Protein AF-A0A7J7IDI7-F1 (afdb_monomer_lite)

Secondary structure (DSSP, 8-state):
------------------PPP---------S-S--S-----------S----------HHHHHHHHHHHHHHHHHS--HHHHHHHHHHTT-TT-HHHHHHHHHHHHHHHHHHS-TTTHHHHHHHHHHHTTTTS-HHHHHHHHHHHHHTHHHHHHHTT-TTHHHHHHHHHHHHHHHH-SSHHHHHHHHHHHHHHS-TTTHHHHHHHHHHHHHHHS-HHHHHHHHHHHHHS-SSS-----------

Foldseek 3Di:
DDDDDDDDDDDDDDDDDDDDDDDDDDDPPDPPVPPPDDDDDDDDDDDDDDPPLPPPPDLVVLLVLLVVLLVVCLVPVDLVVLVVSCVVVSVLVPLLSCLQSVLVSLLVCLLPDDPVCNLSSLLSSLSSCAPRHQPVSNLVNLLVCQLCQVVVCVVSVNPCSLLSSLLSLLSNLVSHDPDLLLSLQSSLSSLVSHDPVSSVSSVVSNLVNVVVVDDPVSSVVSVCSNVPPDPDDDDPPPDDPPDD

Sequence (244 aa):
MTKDTTGASAEAATKSTRPKASDDRDLELTAQDAALLSTDEKTGLHGPEHCPVTTVANTEQVRALIHGIVEDYMVNPCAEEAHRALHESGLLSQPEILGAVGVQELFYMACSARGNLRQPLVRAFAGAFDGVIPVAKLVEELSATASRLLDFEDELDMPTASSVFGKCAALVLTSSCATTSDIGDFGRTVIEAAPKSRRASLLVSFLETLWQQHSSGVREQYLDSLRNAPSGGALPLHCRENDA

Structure (mmCIF, N/CA/C/O backbone):
data_AF-A0A7J7IDI7-F1
#
_entry.id   AF-A0A7J7IDI7-F1
#
loop_
_atom_site.group_PDB
_atom_site.id
_atom_site.type_symbol
_atom_site.label_atom_id
_atom_site.label_alt_id
_atom_site.label_comp_id
_atom_site.label_asym_id
_atom_site.label_entity_id
_atom_site.label_seq_id
_atom_site.pdbx_PDB_ins_code
_atom_site.Cartn_x
_atom_site.Cartn_y
_atom_site.Cartn_z
_atom_site.occupancy
_atom_site.B_iso_or_equiv
_atom_site.auth_seq_id
_atom_site.auth_comp_id
_atom_site.auth_asym_id
_atom_site.auth_atom_id
_atom_site.pdbx_PDB_model_num
ATOM 1 N N . MET A 1 1 ? 57.375 -31.079 -25.158 1.00 41.62 1 MET A N 1
ATOM 2 C CA . MET A 1 1 ? 56.774 -32.324 -25.677 1.00 41.62 1 MET A CA 1
ATOM 3 C C . MET A 1 1 ? 55.285 -32.250 -25.416 1.00 41.62 1 MET A C 1
ATOM 5 O O . MET A 1 1 ? 54.869 -32.233 -24.268 1.00 41.62 1 MET A O 1
ATOM 9 N N . THR A 1 2 ? 54.541 -32.047 -26.494 1.00 38.59 2 THR A N 1
ATOM 10 C CA . THR A 1 2 ? 53.091 -31.865 -26.589 1.00 38.59 2 THR A CA 1
ATOM 11 C C . THR A 1 2 ? 52.358 -33.202 -26.512 1.00 38.59 2 THR A C 1
ATOM 13 O O . THR A 1 2 ? 52.872 -34.214 -26.991 1.00 38.59 2 THR A O 1
ATOM 16 N N . LYS A 1 3 ? 51.125 -33.191 -25.997 1.00 39.91 3 LYS A N 1
ATOM 17 C CA . LYS A 1 3 ? 50.061 -34.021 -26.569 1.00 39.91 3 LYS A CA 1
ATOM 18 C C . LYS A 1 3 ? 48.685 -33.437 -26.260 1.00 39.91 3 LYS A C 1
ATOM 20 O O . LYS A 1 3 ? 48.126 -33.644 -25.188 1.00 39.91 3 LYS A O 1
ATOM 25 N N . ASP A 1 4 ? 48.186 -32.709 -27.250 1.00 36.97 4 ASP A N 1
ATOM 26 C CA . ASP A 1 4 ? 46.771 -32.489 -27.501 1.00 36.97 4 ASP A CA 1
ATOM 27 C C . ASP A 1 4 ? 46.047 -33.830 -27.663 1.00 36.97 4 ASP A C 1
ATOM 29 O O . ASP A 1 4 ? 46.592 -34.791 -28.217 1.00 36.97 4 ASP A O 1
ATOM 33 N N . THR A 1 5 ? 44.791 -33.878 -27.231 1.00 43.09 5 THR A N 1
ATOM 34 C CA . THR A 1 5 ? 43.820 -34.857 -27.726 1.00 43.09 5 THR A CA 1
ATOM 35 C C . THR A 1 5 ? 42.586 -34.103 -28.194 1.00 43.09 5 THR A C 1
ATOM 37 O O . THR A 1 5 ? 41.764 -33.640 -27.410 1.00 43.09 5 THR A O 1
ATOM 40 N N . THR A 1 6 ? 42.504 -33.949 -29.511 1.00 36.44 6 THR A N 1
ATOM 41 C CA . THR A 1 6 ? 41.333 -33.499 -30.259 1.00 36.44 6 THR A CA 1
ATOM 42 C C . THR A 1 6 ? 40.999 -34.584 -31.277 1.00 36.44 6 THR A C 1
ATOM 44 O O . THR A 1 6 ? 41.903 -35.201 -31.842 1.00 36.44 6 THR A O 1
ATOM 47 N N . GLY A 1 7 ? 39.708 -34.775 -31.535 1.00 31.02 7 GLY A N 1
ATOM 48 C CA . GLY A 1 7 ? 39.169 -35.668 -32.564 1.00 31.02 7 GLY A CA 1
ATOM 49 C C . GLY A 1 7 ? 38.298 -36.749 -31.933 1.00 31.02 7 GLY A C 1
ATOM 50 O O . GLY A 1 7 ? 38.666 -37.324 -30.919 1.00 31.02 7 GLY A O 1
ATOM 51 N N . ALA A 1 8 ? 37.129 -37.098 -32.442 1.00 33.31 8 ALA A N 1
ATOM 52 C CA . ALA A 1 8 ? 36.300 -36.688 -33.576 1.00 33.31 8 ALA A CA 1
ATOM 53 C C . ALA A 1 8 ? 34.879 -37.211 -33.195 1.00 33.31 8 ALA A C 1
ATOM 55 O O . ALA A 1 8 ? 34.751 -37.927 -32.208 1.00 33.31 8 ALA A O 1
ATOM 56 N N . SER A 1 9 ? 33.750 -36.966 -33.845 1.00 34.56 9 SER A N 1
ATOM 57 C CA . SER A 1 9 ? 33.463 -36.815 -35.259 1.00 34.56 9 SER A CA 1
ATOM 58 C C . SER A 1 9 ? 31.950 -36.586 -35.400 1.00 34.56 9 SER A C 1
ATOM 60 O O . SER A 1 9 ? 31.190 -37.068 -34.568 1.00 34.56 9 SER A O 1
ATOM 62 N N . ALA A 1 10 ? 31.572 -35.97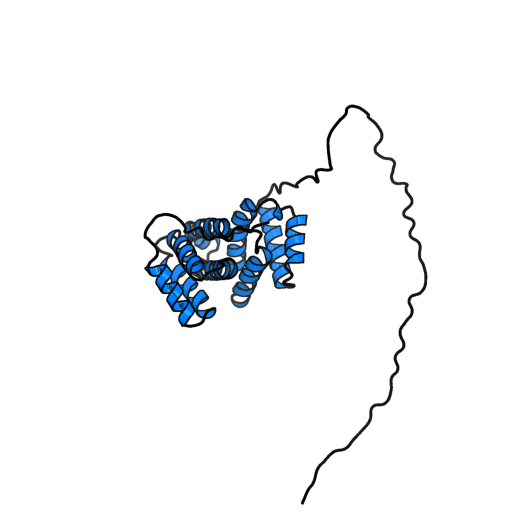2 -36.522 1.00 34.38 10 ALA A N 1
ATOM 63 C CA . ALA A 1 10 ? 30.325 -36.160 -37.265 1.00 34.38 10 ALA A CA 1
ATOM 64 C C . ALA A 1 10 ? 28.983 -35.802 -36.601 1.00 34.38 10 ALA A C 1
ATOM 66 O O . ALA A 1 10 ? 28.464 -36.547 -35.785 1.00 34.38 10 ALA A O 1
ATOM 67 N N . GLU A 1 11 ? 28.312 -34.797 -37.169 1.00 35.53 11 GLU A N 1
ATOM 68 C CA . GLU A 1 11 ? 26.936 -35.015 -37.617 1.00 35.53 11 GLU A CA 1
ATOM 69 C C . GLU A 1 11 ? 26.638 -34.196 -38.876 1.00 35.53 11 GLU A C 1
ATOM 71 O O . GLU A 1 11 ? 26.944 -33.008 -38.987 1.00 35.53 11 GLU A O 1
ATOM 76 N N . ALA A 1 12 ? 26.114 -34.904 -39.871 1.00 34.97 12 ALA A N 1
ATOM 77 C CA . ALA A 1 12 ? 25.746 -34.405 -41.177 1.00 34.97 12 ALA A CA 1
ATOM 78 C C . ALA A 1 12 ? 24.253 -34.058 -41.204 1.00 34.97 12 ALA A C 1
ATOM 80 O O . ALA A 1 12 ? 23.430 -34.794 -40.679 1.00 34.97 12 ALA A O 1
ATOM 81 N N . ALA A 1 13 ? 23.949 -32.963 -41.901 1.00 33.78 13 ALA A N 1
ATOM 82 C CA . ALA A 1 13 ? 22.760 -32.726 -42.715 1.00 33.78 13 ALA A CA 1
ATOM 83 C C . ALA A 1 13 ? 21.389 -33.222 -42.206 1.00 33.78 13 ALA A C 1
ATOM 85 O O . ALA A 1 13 ? 21.005 -34.358 -42.451 1.00 33.78 13 ALA A O 1
ATOM 86 N N . THR A 1 14 ? 20.539 -32.270 -41.810 1.00 36.56 14 THR A N 1
ATOM 87 C CA . THR A 1 14 ? 19.123 -32.303 -42.213 1.00 36.56 14 THR A CA 1
ATOM 88 C C . THR A 1 14 ? 18.619 -30.905 -42.551 1.00 36.56 14 THR A C 1
ATOM 90 O O . THR A 1 14 ? 18.387 -30.052 -41.701 1.00 36.56 14 THR A O 1
ATOM 93 N N . LYS A 1 15 ? 18.453 -30.700 -43.857 1.00 34.69 15 LYS A N 1
ATOM 94 C CA . LYS A 1 15 ? 17.661 -29.656 -44.500 1.00 34.69 15 LYS A CA 1
ATOM 95 C C . LYS A 1 15 ? 16.188 -29.960 -44.202 1.00 34.69 15 LYS A C 1
ATOM 97 O O . LYS A 1 15 ? 15.678 -30.945 -44.723 1.00 34.69 15 LYS A O 1
ATOM 102 N N . SER A 1 16 ? 15.520 -29.153 -43.375 1.00 33.53 16 SER A N 1
ATOM 103 C CA . SER A 1 16 ? 14.070 -29.255 -43.160 1.00 33.53 16 SER A CA 1
ATOM 104 C C . SER A 1 16 ? 13.368 -28.033 -43.738 1.00 33.53 16 SER A C 1
ATOM 106 O O . SER A 1 16 ? 13.583 -26.888 -43.345 1.00 33.53 16 SER A O 1
ATOM 108 N N . THR A 1 17 ? 12.596 -28.319 -44.773 1.00 35.34 17 THR A N 1
ATOM 109 C CA . THR A 1 17 ? 11.803 -27.427 -45.607 1.00 35.34 17 THR A CA 1
ATOM 110 C C . THR A 1 17 ? 10.522 -26.977 -44.905 1.00 35.34 17 THR A C 1
ATOM 112 O O . THR A 1 17 ? 9.749 -27.787 -44.405 1.00 35.34 17 THR A O 1
ATOM 115 N N . ARG A 1 18 ? 10.288 -25.664 -44.963 1.00 31.59 18 ARG A N 1
ATOM 116 C CA . ARG A 1 18 ? 9.029 -24.938 -44.740 1.00 31.59 18 ARG A CA 1
ATOM 117 C C . ARG A 1 18 ? 7.790 -25.674 -45.292 1.00 31.59 18 ARG A C 1
ATOM 119 O O . ARG A 1 18 ? 7.789 -25.991 -46.483 1.00 31.59 18 ARG A O 1
ATOM 126 N N . PRO A 1 19 ? 6.697 -25.808 -44.523 1.00 35.56 19 PRO A N 1
ATOM 127 C CA . PRO A 1 19 ? 5.365 -26.004 -45.085 1.00 35.56 19 PRO A CA 1
ATOM 128 C C . PRO A 1 19 ? 4.779 -24.660 -45.548 1.00 35.56 19 PRO A C 1
ATOM 130 O O . PRO A 1 19 ? 4.751 -23.683 -44.798 1.00 35.56 19 PRO A O 1
ATOM 133 N N . LYS A 1 20 ? 4.332 -24.609 -46.807 1.00 35.22 20 LYS A N 1
ATOM 134 C CA . LYS A 1 20 ? 3.379 -23.610 -47.312 1.00 35.22 20 LYS A CA 1
ATOM 135 C C . LYS A 1 20 ? 2.009 -23.913 -46.699 1.00 35.22 20 LYS A C 1
ATOM 137 O O . LYS A 1 20 ? 1.580 -25.059 -46.754 1.00 35.22 20 LYS A O 1
ATOM 142 N N . ALA A 1 21 ? 1.338 -22.892 -46.178 1.00 33.50 21 ALA A N 1
ATOM 143 C CA . ALA A 1 21 ? -0.107 -22.915 -45.996 1.00 33.50 21 ALA A CA 1
ATOM 144 C C . ALA A 1 21 ? -0.762 -22.637 -47.357 1.00 33.50 21 ALA A C 1
ATOM 146 O O . ALA A 1 21 ? -0.392 -21.663 -48.019 1.00 33.50 21 ALA A O 1
ATOM 147 N N . SER A 1 22 ? -1.681 -23.503 -47.777 1.00 33.69 22 SER A N 1
ATOM 148 C CA . SER A 1 22 ? -2.655 -23.213 -48.826 1.00 33.69 22 SER A CA 1
ATOM 149 C C . SER A 1 22 ? -4.037 -23.690 -48.390 1.00 33.69 22 SER A C 1
ATOM 151 O O . SER A 1 22 ? -4.167 -24.704 -47.704 1.00 33.69 22 SER A O 1
ATOM 153 N N . ASP A 1 23 ? -5.004 -22.904 -48.851 1.00 33.25 23 ASP A N 1
ATOM 154 C CA . ASP A 1 23 ? -6.402 -23.211 -49.136 1.00 33.25 23 ASP A CA 1
ATOM 155 C C . ASP A 1 23 ? -7.423 -23.083 -47.997 1.00 33.25 23 ASP A C 1
ATOM 157 O O . ASP A 1 23 ? -7.648 -23.971 -47.176 1.00 33.25 23 ASP A O 1
ATOM 161 N N . ASP A 1 24 ? -8.053 -21.903 -48.024 1.00 38.31 24 ASP A N 1
ATOM 162 C CA . ASP A 1 24 ? -9.472 -21.734 -48.346 1.00 38.31 24 ASP A CA 1
ATOM 163 C C . ASP A 1 24 ? -10.460 -22.602 -47.574 1.00 38.31 24 ASP A C 1
ATOM 165 O O . ASP A 1 24 ? -10.787 -23.724 -47.968 1.00 38.31 24 ASP A O 1
ATOM 169 N N . ARG A 1 25 ? -11.067 -21.981 -46.556 1.00 37.78 25 ARG A N 1
ATOM 170 C CA . ARG A 1 25 ? -12.514 -22.081 -46.360 1.00 37.78 25 ARG A CA 1
ATOM 171 C C . ARG A 1 25 ? -13.103 -20.740 -45.950 1.00 37.78 25 ARG A C 1
ATOM 173 O O . ARG A 1 25 ? -12.902 -20.270 -44.833 1.00 37.78 25 ARG A O 1
ATOM 180 N N . ASP A 1 26 ? -13.861 -20.197 -46.890 1.00 36.81 26 ASP A N 1
ATOM 181 C CA . ASP A 1 26 ? -14.879 -19.179 -46.709 1.00 36.81 26 ASP A CA 1
ATOM 182 C C . ASP A 1 26 ? -15.823 -19.544 -45.556 1.00 36.81 26 ASP A C 1
ATOM 184 O O . ASP A 1 26 ? -16.424 -20.622 -45.531 1.00 36.81 26 ASP A O 1
ATOM 188 N N . LEU A 1 27 ? -15.978 -18.621 -44.612 1.00 38.59 27 LEU A N 1
ATOM 189 C CA . LEU A 1 27 ? -17.119 -18.570 -43.705 1.00 38.59 27 LEU A CA 1
ATOM 190 C C . LEU A 1 27 ? -17.759 -17.195 -43.877 1.00 38.59 27 LEU A C 1
ATOM 192 O O . LEU A 1 27 ? -17.512 -16.254 -43.126 1.00 38.59 27 LEU A O 1
ATOM 196 N N . GLU A 1 28 ? -18.568 -17.104 -44.930 1.00 37.22 28 GLU A N 1
ATOM 197 C CA . GLU A 1 28 ? -19.623 -16.109 -45.062 1.00 37.22 28 GLU A CA 1
ATOM 198 C C . GLU A 1 28 ? -20.591 -16.273 -43.880 1.00 37.22 28 GLU A C 1
ATOM 200 O O . GLU A 1 28 ? -21.428 -17.174 -43.855 1.00 37.22 28 GLU A O 1
ATOM 205 N N . LEU A 1 29 ? -20.489 -15.401 -42.878 1.00 34.38 29 LEU A N 1
ATOM 206 C CA . LEU A 1 29 ? -21.596 -15.147 -41.959 1.00 34.38 29 LEU A CA 1
ATOM 207 C C . LEU A 1 29 ? -22.524 -14.144 -42.644 1.00 34.38 29 LEU A C 1
ATOM 209 O O . LEU A 1 29 ? -22.351 -12.929 -42.583 1.00 34.38 29 LEU A O 1
ATOM 213 N N . THR A 1 30 ? -23.471 -14.710 -43.385 1.00 41.12 30 THR A N 1
ATOM 214 C CA . THR A 1 30 ? -24.555 -14.024 -44.079 1.00 41.12 30 THR A CA 1
ATOM 215 C C . THR A 1 30 ? -25.366 -13.146 -43.128 1.00 41.12 30 THR A C 1
ATOM 217 O O . THR A 1 30 ? -25.729 -13.562 -42.029 1.00 41.12 30 THR A O 1
ATOM 220 N N . ALA A 1 31 ? -25.694 -11.944 -43.601 1.00 40.47 31 ALA A N 1
ATOM 221 C CA . ALA A 1 31 ? -26.500 -10.912 -42.957 1.00 40.47 31 ALA A CA 1
ATOM 222 C C . ALA A 1 31 ? -27.975 -11.325 -42.737 1.00 40.47 31 ALA A C 1
ATOM 224 O O . ALA A 1 31 ? -28.884 -10.746 -43.333 1.00 40.47 31 ALA A O 1
ATOM 225 N N . GLN A 1 32 ? -28.223 -12.334 -41.898 1.00 38.19 32 GLN A N 1
ATOM 226 C CA . GLN A 1 32 ? -29.561 -12.897 -41.688 1.00 38.19 32 GLN A CA 1
ATOM 227 C C . GLN A 1 32 ? -29.954 -13.179 -40.231 1.00 38.19 32 GLN A C 1
ATOM 229 O O . GLN A 1 32 ? -30.954 -13.846 -40.011 1.00 38.1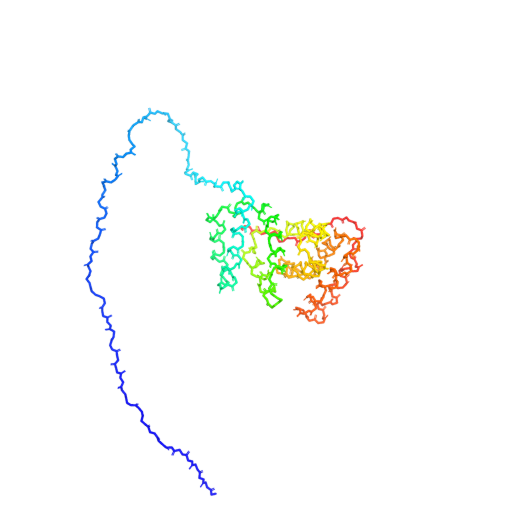9 32 GLN A O 1
ATOM 234 N N . ASP A 1 33 ? -29.272 -12.562 -39.260 1.00 35.12 33 ASP A N 1
ATOM 235 C CA . ASP A 1 33 ? -29.836 -12.321 -37.914 1.00 35.12 33 ASP A CA 1
ATOM 236 C C . ASP A 1 33 ? -30.224 -10.841 -37.698 1.00 35.12 33 ASP A C 1
ATOM 238 O O . ASP A 1 33 ? -30.606 -10.409 -36.611 1.00 35.12 33 ASP A O 1
ATOM 242 N N . ALA A 1 34 ? -30.212 -10.054 -38.778 1.00 40.44 34 ALA A N 1
ATOM 243 C CA . ALA A 1 34 ? -30.769 -8.707 -38.845 1.00 40.44 34 ALA A CA 1
ATOM 244 C C . ALA A 1 34 ? -32.302 -8.743 -39.012 1.00 40.44 34 ALA A C 1
ATOM 246 O O . ALA A 1 34 ? -32.823 -8.303 -40.035 1.00 40.44 34 ALA A O 1
ATOM 247 N N . ALA A 1 35 ? -33.039 -9.303 -38.045 1.00 38.38 35 ALA A N 1
ATOM 248 C CA . ALA A 1 35 ? -34.509 -9.273 -38.072 1.00 38.38 35 ALA A CA 1
ATOM 249 C C . ALA A 1 35 ? -35.197 -9.491 -36.710 1.00 38.38 35 ALA A C 1
ATOM 251 O O . ALA A 1 35 ? -36.237 -10.135 -36.645 1.00 38.38 35 ALA A O 1
ATOM 252 N N . LEU A 1 36 ? -34.680 -8.930 -35.616 1.00 38.22 36 LEU A N 1
ATOM 253 C CA . LEU A 1 36 ? -35.477 -8.712 -34.401 1.00 38.22 36 LEU A CA 1
ATOM 254 C C . LEU A 1 36 ? -35.086 -7.371 -33.789 1.00 38.22 36 LEU A C 1
ATOM 256 O O . LEU A 1 36 ? -34.340 -7.345 -32.822 1.00 38.22 36 LEU A O 1
ATOM 260 N N . LEU A 1 37 ? -35.532 -6.276 -34.416 1.00 35.84 37 LEU A N 1
ATOM 261 C CA . LEU A 1 37 ? -35.787 -4.954 -33.817 1.00 35.84 37 LEU A CA 1
ATOM 262 C C . LEU A 1 37 ? -36.183 -3.968 -34.934 1.00 35.84 37 LEU A C 1
ATOM 264 O O . LEU A 1 37 ? -35.395 -3.164 -35.420 1.00 35.84 37 LEU A O 1
ATOM 268 N N . SER A 1 38 ? -37.440 -4.046 -35.354 1.00 31.30 38 SER A N 1
ATOM 269 C CA . SER A 1 38 ? -38.201 -2.915 -35.893 1.00 31.30 38 SER A CA 1
ATOM 270 C C . SER A 1 38 ? -39.559 -2.990 -35.179 1.00 31.30 38 SER A C 1
ATOM 272 O O . SER A 1 38 ? -40.039 -4.085 -34.904 1.00 31.30 38 SER A O 1
ATOM 274 N N . THR A 1 39 ? -40.198 -1.934 -34.703 1.00 36.31 39 THR A N 1
ATOM 275 C CA . THR A 1 39 ? -40.168 -0.503 -34.997 1.00 36.31 39 THR A CA 1
ATOM 276 C C . THR A 1 39 ? -40.625 0.234 -33.737 1.00 36.31 39 THR A C 1
ATOM 278 O O . THR A 1 39 ? -41.543 -0.240 -33.075 1.00 36.31 39 THR A O 1
ATOM 281 N N . ASP A 1 40 ? -40.060 1.403 -33.445 1.00 30.95 40 ASP A N 1
ATOM 282 C CA . ASP A 1 40 ? -40.899 2.601 -33.332 1.00 30.95 40 ASP A CA 1
ATOM 283 C C . ASP A 1 40 ? -40.041 3.870 -33.344 1.00 30.95 40 ASP A C 1
ATOM 285 O O . ASP A 1 40 ? -39.228 4.142 -32.461 1.00 30.95 40 ASP A O 1
ATOM 289 N N . GLU A 1 41 ? -40.238 4.648 -34.406 1.00 39.47 41 GLU A N 1
ATOM 290 C CA . GLU A 1 41 ? -39.820 6.036 -34.512 1.00 39.47 41 GLU A CA 1
ATOM 291 C C . GLU A 1 41 ? -40.544 6.884 -33.461 1.00 39.47 41 GLU A C 1
ATOM 293 O O . GLU A 1 41 ? -41.772 6.984 -33.489 1.00 39.47 41 GLU A O 1
ATOM 298 N N . LYS A 1 42 ? -39.791 7.639 -32.652 1.00 37.62 42 LYS A N 1
ATOM 299 C CA . LYS A 1 42 ? -39.936 9.104 -32.607 1.00 37.62 42 LYS A CA 1
ATOM 300 C C . LYS A 1 42 ? -38.890 9.779 -31.722 1.00 37.62 42 LYS A C 1
ATOM 302 O O . LYS A 1 42 ? -38.529 9.286 -30.665 1.00 37.62 42 LYS A O 1
ATOM 307 N N . THR A 1 43 ? -38.524 10.981 -32.173 1.00 35.62 43 THR A N 1
ATOM 308 C CA . THR A 1 43 ? -37.816 12.076 -31.481 1.00 35.62 43 THR A CA 1
ATOM 309 C C . THR A 1 43 ? -36.305 11.932 -31.263 1.00 35.62 43 THR A C 1
ATOM 311 O O . THR A 1 43 ? -35.851 11.488 -30.224 1.00 35.62 43 THR A O 1
ATOM 314 N N . GLY A 1 44 ? -35.542 12.390 -32.264 1.00 30.50 44 GLY A N 1
ATOM 315 C CA . GLY A 1 44 ? -34.733 13.619 -32.190 1.00 30.50 44 GLY A CA 1
ATOM 316 C C . GLY A 1 44 ? -33.630 13.749 -31.126 1.00 30.50 44 GLY A C 1
ATOM 317 O O . GLY A 1 44 ? -33.927 13.806 -29.944 1.00 30.50 44 GLY A O 1
ATOM 318 N N . LEU A 1 45 ? -32.413 14.030 -31.629 1.00 38.81 45 LEU A N 1
ATOM 319 C CA . LEU A 1 45 ? -31.237 14.630 -30.965 1.00 38.81 45 LEU A CA 1
ATOM 320 C C . LEU A 1 45 ? -30.526 13.767 -29.904 1.00 38.81 45 LEU A C 1
ATOM 322 O O . LEU A 1 45 ? -31.089 13.524 -28.852 1.00 38.81 45 LEU A O 1
ATOM 326 N N . HIS A 1 46 ? -29.256 13.392 -30.145 1.00 33.81 46 HIS A N 1
ATOM 327 C CA . HIS A 1 46 ? -28.090 13.698 -29.285 1.00 33.81 46 HIS A CA 1
ATOM 328 C C . HIS A 1 46 ? -26.765 13.144 -29.872 1.00 33.81 46 HIS A C 1
ATOM 330 O O . HIS A 1 46 ? -26.783 12.318 -30.776 1.00 33.81 46 HIS A O 1
ATOM 336 N N . GLY A 1 47 ? -25.641 13.723 -29.419 1.00 31.64 47 GLY A N 1
ATOM 337 C CA . GLY A 1 47 ? -24.262 13.613 -29.931 1.00 31.64 47 GLY A CA 1
ATOM 338 C C . GLY A 1 47 ? -23.547 12.258 -29.736 1.00 31.64 47 GLY A C 1
ATOM 339 O O . GLY A 1 47 ? -24.213 11.249 -29.539 1.00 31.64 47 GLY A O 1
ATOM 340 N N . PRO A 1 48 ? -22.199 12.231 -29.853 1.00 37.47 48 PRO A N 1
ATOM 341 C CA . PRO A 1 48 ? -21.415 11.030 -30.145 1.00 37.47 48 PRO A CA 1
ATOM 342 C C . PRO A 1 48 ? -21.541 9.960 -29.059 1.00 37.47 48 PRO A C 1
ATOM 344 O O . PRO A 1 48 ? -21.698 10.270 -27.880 1.00 37.47 48 PRO A O 1
ATOM 347 N N . GLU A 1 49 ? -21.460 8.708 -29.507 1.00 39.47 49 GLU A N 1
ATOM 348 C CA . GLU A 1 49 ? -21.582 7.463 -28.751 1.00 39.47 49 GLU A CA 1
ATOM 349 C C . GLU A 1 49 ? -20.903 7.529 -27.373 1.00 39.47 49 GLU A C 1
ATOM 351 O O . GLU A 1 49 ? -19.684 7.429 -27.237 1.00 39.47 49 GLU A O 1
ATOM 356 N N . HIS A 1 50 ? -21.711 7.665 -26.322 1.00 35.06 50 HIS A N 1
ATOM 357 C CA . HIS A 1 50 ? -21.283 7.306 -24.981 1.00 35.06 50 HIS A CA 1
ATOM 358 C C . HIS A 1 50 ? -21.270 5.780 -24.892 1.00 35.06 50 HIS A C 1
ATOM 360 O O . HIS A 1 50 ? -22.323 5.154 -24.767 1.00 35.06 50 HIS A O 1
ATOM 366 N N . CYS A 1 51 ? -20.077 5.182 -24.918 1.00 32.22 51 CYS A N 1
ATOM 367 C CA . CYS A 1 51 ? -19.880 3.866 -24.322 1.00 32.22 51 CYS A CA 1
ATOM 368 C C . CYS A 1 51 ? -20.441 3.922 -22.891 1.00 32.22 51 CYS A C 1
ATOM 370 O O . CYS A 1 51 ? -20.032 4.804 -22.125 1.00 32.22 51 CYS A O 1
ATOM 372 N N . PRO A 1 52 ? -21.394 3.053 -22.515 1.00 34.81 52 PRO A N 1
ATOM 373 C CA . PRO A 1 52 ? -21.918 3.052 -21.163 1.00 34.81 52 PRO A CA 1
ATOM 374 C C . PRO A 1 52 ? -20.770 2.716 -20.211 1.00 34.81 52 PRO A C 1
ATOM 376 O O . PRO A 1 52 ? -20.206 1.626 -20.260 1.00 34.81 52 PRO A O 1
ATOM 379 N N . VAL A 1 53 ? -20.405 3.678 -19.363 1.00 45.41 53 VAL A N 1
ATOM 380 C CA . VAL A 1 53 ? -19.510 3.450 -18.230 1.00 45.41 53 VAL A CA 1
ATOM 381 C C . VAL A 1 53 ? -20.226 2.467 -17.314 1.00 45.41 53 VAL A C 1
ATOM 383 O O . VAL A 1 53 ? -21.206 2.820 -16.658 1.00 45.41 53 VAL A O 1
ATOM 386 N N . THR A 1 54 ? -19.779 1.215 -17.315 1.00 45.62 54 THR A N 1
ATOM 387 C CA . THR A 1 54 ? -20.277 0.183 -16.411 1.00 45.62 54 THR A CA 1
ATOM 388 C C . THR A 1 54 ? -19.859 0.568 -14.995 1.00 45.62 54 THR A C 1
ATOM 390 O O . THR A 1 54 ? -18.728 0.332 -14.576 1.00 45.62 54 THR A O 1
ATOM 393 N N . THR A 1 55 ? -20.749 1.216 -14.248 1.00 49.16 55 THR A N 1
ATOM 394 C CA . THR A 1 55 ? -20.558 1.458 -12.817 1.00 49.16 55 THR A CA 1
ATOM 395 C C . THR A 1 55 ? -20.510 0.100 -12.122 1.00 49.16 55 THR A C 1
ATOM 397 O O . THR A 1 55 ? -21.514 -0.612 -12.054 1.00 49.16 55 THR A O 1
ATOM 400 N N . VAL A 1 56 ? -19.329 -0.298 -11.645 1.00 54.62 56 VAL A N 1
ATOM 401 C CA . VAL A 1 56 ? -19.144 -1.567 -10.932 1.00 54.62 56 VAL A CA 1
ATOM 402 C C . VAL A 1 56 ? -19.857 -1.445 -9.587 1.00 54.62 56 VAL A C 1
ATOM 404 O O . VAL A 1 56 ? -19.374 -0.797 -8.666 1.00 54.62 56 VAL A O 1
ATOM 407 N N . ALA A 1 57 ? -21.053 -2.023 -9.485 1.00 56.03 57 ALA A N 1
ATOM 408 C CA . ALA A 1 57 ? -21.940 -1.831 -8.337 1.00 56.03 57 ALA A CA 1
ATOM 409 C C . ALA A 1 57 ? -21.600 -2.712 -7.114 1.00 56.03 57 ALA A C 1
ATOM 411 O O . ALA A 1 57 ? -22.305 -2.645 -6.110 1.00 56.03 57 ALA A O 1
ATOM 412 N N . ASN A 1 58 ? -20.551 -3.545 -7.170 1.00 82.38 58 ASN A N 1
ATOM 413 C CA . ASN A 1 58 ? -20.217 -4.492 -6.103 1.00 82.38 58 ASN A CA 1
ATOM 414 C C . ASN A 1 58 ? -18.722 -4.463 -5.735 1.00 82.38 58 ASN A C 1
ATOM 416 O O . ASN A 1 58 ? -17.870 -4.802 -6.554 1.00 82.38 58 ASN A O 1
ATOM 420 N N . THR A 1 59 ? -18.413 -4.135 -4.476 1.00 86.88 59 THR A N 1
ATOM 421 C CA . THR A 1 59 ? -17.052 -4.139 -3.909 1.00 86.88 59 THR A CA 1
ATOM 422 C C . THR A 1 59 ? -16.355 -5.494 -4.040 1.00 86.88 59 THR A C 1
ATOM 424 O O . THR A 1 59 ? -15.168 -5.535 -4.342 1.00 86.88 59 THR A O 1
ATOM 427 N N . GLU A 1 60 ? -17.080 -6.606 -3.885 1.00 89.81 60 GLU A N 1
ATOM 428 C CA . GLU A 1 60 ? -16.514 -7.954 -4.055 1.00 89.81 60 GLU A CA 1
ATOM 429 C C . GLU A 1 60 ? -16.113 -8.228 -5.507 1.00 89.81 60 GLU A C 1
ATOM 431 O O . GLU A 1 60 ? -15.109 -8.882 -5.778 1.00 89.81 60 GLU A O 1
ATOM 436 N N . GLN A 1 61 ? -16.861 -7.673 -6.462 1.00 90.56 61 GLN A N 1
ATOM 437 C CA . GLN A 1 61 ? -16.505 -7.774 -7.873 1.00 90.56 61 GLN A CA 1
ATOM 438 C C . GLN A 1 61 ? -15.253 -6.948 -8.181 1.00 90.56 61 GLN A C 1
ATOM 440 O O . GLN A 1 61 ? -14.369 -7.432 -8.882 1.00 90.56 61 GLN A O 1
ATOM 445 N N . VAL A 1 62 ? -15.145 -5.732 -7.631 1.00 92.12 62 VAL A N 1
ATOM 446 C CA . VAL A 1 62 ? -13.926 -4.913 -7.746 1.00 92.12 62 VAL A CA 1
ATOM 447 C C . VAL A 1 62 ? -12.728 -5.654 -7.157 1.00 92.12 62 VAL A C 1
ATOM 449 O O . VAL A 1 62 ? -11.681 -5.721 -7.792 1.00 92.12 62 VAL A O 1
ATOM 452 N N . ARG A 1 63 ? -12.894 -6.250 -5.972 1.00 94.31 63 ARG A N 1
ATOM 453 C CA . ARG A 1 63 ? -11.861 -7.038 -5.298 1.00 94.31 63 ARG A CA 1
ATOM 454 C C . ARG A 1 63 ? -11.365 -8.181 -6.185 1.00 94.31 63 ARG A C 1
ATOM 456 O O . ARG A 1 63 ? -10.167 -8.280 -6.425 1.00 94.31 63 ARG A O 1
ATOM 463 N N . ALA A 1 64 ? -12.280 -8.983 -6.730 1.00 94.25 64 ALA A N 1
ATOM 464 C CA . ALA A 1 64 ? -11.939 -10.093 -7.618 1.00 94.25 64 ALA A CA 1
ATOM 465 C C . ALA A 1 64 ? -11.220 -9.633 -8.900 1.00 94.25 64 ALA A C 1
ATOM 467 O O . ALA A 1 64 ? -10.278 -10.287 -9.345 1.00 94.25 64 ALA A O 1
ATOM 468 N N . LEU A 1 65 ? -11.628 -8.497 -9.476 1.00 95.00 65 LEU A N 1
ATOM 469 C CA . LEU A 1 65 ? -10.968 -7.913 -10.647 1.00 95.00 65 LEU A CA 1
ATOM 470 C C . LEU A 1 65 ? -9.541 -7.456 -10.324 1.00 95.00 65 LEU A C 1
ATOM 472 O O . LEU A 1 65 ? -8.615 -7.786 -11.057 1.00 95.00 65 LEU A O 1
ATOM 476 N N . ILE A 1 66 ? -9.353 -6.736 -9.215 1.00 95.50 66 ILE A N 1
ATOM 477 C CA . ILE A 1 66 ? -8.029 -6.294 -8.757 1.00 95.50 66 ILE A CA 1
ATOM 478 C C . ILE A 1 66 ? -7.126 -7.500 -8.511 1.00 95.50 66 ILE A C 1
ATOM 480 O O . ILE A 1 66 ? -5.993 -7.517 -8.985 1.00 95.50 66 ILE A O 1
ATOM 484 N N . HIS A 1 67 ? -7.639 -8.517 -7.821 1.00 96.25 67 HIS A N 1
ATOM 485 C CA . HIS A 1 67 ? -6.916 -9.752 -7.553 1.00 96.25 67 HIS A CA 1
ATOM 486 C C . HIS A 1 67 ? -6.415 -10.402 -8.847 1.00 96.25 67 HIS A C 1
ATOM 488 O O . HIS A 1 67 ? -5.220 -10.664 -8.972 1.00 96.25 67 HIS A O 1
ATOM 494 N N . GLY A 1 68 ? -7.308 -10.596 -9.825 1.00 96.31 68 GLY A N 1
ATOM 495 C CA . GLY A 1 68 ? -6.957 -11.188 -11.118 1.00 96.31 68 GLY A CA 1
ATOM 496 C C . GLY A 1 68 ? -5.897 -10.380 -11.866 1.00 96.31 68 GLY A C 1
ATOM 497 O O . GLY A 1 68 ? -4.915 -10.945 -12.330 1.00 96.31 68 GLY A O 1
ATOM 498 N N . ILE A 1 69 ? -6.025 -9.050 -11.895 1.00 96.62 69 ILE A N 1
ATOM 499 C CA . ILE A 1 69 ? -5.046 -8.166 -12.549 1.00 96.62 69 ILE A CA 1
ATOM 500 C C . ILE A 1 69 ? -3.666 -8.273 -11.886 1.00 96.62 69 ILE A C 1
ATOM 502 O O . ILE A 1 69 ? -2.648 -8.307 -12.578 1.00 96.62 69 ILE A O 1
ATOM 506 N N . VAL A 1 70 ? -3.609 -8.343 -10.552 1.00 96.56 70 VAL A N 1
ATOM 507 C CA . VAL A 1 70 ? -2.344 -8.510 -9.821 1.00 96.56 70 VAL A CA 1
ATOM 508 C C . VAL A 1 70 ? -1.715 -9.868 -10.121 1.00 96.56 70 VAL A C 1
ATOM 510 O O . VAL A 1 70 ? -0.514 -9.926 -10.383 1.00 96.56 70 VAL A O 1
ATOM 513 N N . GLU A 1 71 ? -2.495 -10.951 -10.093 1.00 95.44 71 GLU A N 1
ATOM 514 C CA . GLU A 1 71 ? -1.998 -12.297 -10.400 1.00 95.44 71 GLU A CA 1
ATOM 515 C C . GLU A 1 71 ? -1.510 -12.415 -11.849 1.00 95.44 71 GLU A C 1
ATOM 517 O O . GLU A 1 71 ? -0.414 -12.933 -12.083 1.00 95.44 71 GLU A O 1
ATOM 522 N N . ASP A 1 72 ? -2.251 -11.865 -12.811 1.00 96.44 72 ASP A N 1
ATOM 523 C CA . ASP A 1 72 ? -1.849 -11.839 -14.217 1.00 96.44 72 ASP A CA 1
ATOM 524 C C . ASP A 1 72 ? -0.544 -11.054 -14.397 1.00 96.44 72 ASP A C 1
ATOM 526 O O . ASP A 1 72 ? 0.390 -11.539 -15.041 1.00 96.44 72 ASP A O 1
ATOM 530 N N . TYR A 1 73 ? -0.412 -9.892 -13.746 1.00 96.50 73 TYR A N 1
ATOM 531 C CA . TYR A 1 73 ? 0.815 -9.094 -13.791 1.00 96.50 73 TYR A CA 1
ATOM 532 C C . TYR A 1 73 ? 2.005 -9.790 -13.109 1.00 96.50 73 TYR A C 1
ATOM 534 O O . TYR A 1 73 ? 3.154 -9.611 -13.518 1.00 96.50 73 TYR A O 1
ATOM 542 N N . MET A 1 74 ? 1.768 -10.613 -12.078 1.00 94.62 74 MET A N 1
ATOM 543 C CA . MET A 1 74 ? 2.823 -11.441 -11.479 1.00 94.62 74 MET A CA 1
ATOM 544 C C . MET A 1 74 ? 3.389 -12.465 -12.471 1.00 94.62 74 MET A C 1
ATOM 546 O O . MET A 1 74 ? 4.579 -12.780 -12.397 1.00 94.62 74 MET A O 1
ATOM 550 N N . VAL A 1 75 ? 2.550 -13.002 -13.362 1.00 94.25 75 VAL A N 1
ATOM 551 C CA . VAL A 1 75 ? 2.945 -13.995 -14.373 1.00 94.25 75 VAL A CA 1
ATOM 552 C C . VAL A 1 75 ? 3.555 -13.319 -15.601 1.00 94.25 75 VAL A C 1
ATOM 554 O O . VAL A 1 75 ? 4.599 -13.762 -16.085 1.00 94.25 75 VAL A O 1
ATOM 557 N N . ASN A 1 76 ? 2.932 -12.243 -16.083 1.00 94.12 76 ASN A N 1
ATOM 558 C CA . ASN A 1 76 ? 3.377 -11.457 -17.226 1.00 94.12 76 ASN A CA 1
ATOM 559 C C . ASN A 1 76 ? 3.378 -9.958 -16.868 1.00 94.12 76 ASN A C 1
ATOM 561 O O . ASN A 1 76 ? 2.340 -9.308 -16.986 1.00 94.12 76 ASN A O 1
ATOM 565 N N . PRO A 1 77 ? 4.518 -9.382 -16.437 1.00 93.81 77 PRO A N 1
ATOM 566 C CA . PRO A 1 77 ? 4.592 -7.997 -15.971 1.00 93.81 77 PRO A CA 1
ATOM 567 C C . PRO A 1 77 ? 4.561 -7.007 -17.146 1.00 93.81 77 PRO A C 1
ATOM 569 O O . PRO A 1 77 ? 5.560 -6.365 -17.476 1.00 93.81 77 PRO A O 1
ATOM 572 N N . CYS A 1 78 ? 3.405 -6.911 -17.801 1.00 94.69 78 CYS A N 1
ATOM 573 C CA . CYS A 1 78 ? 3.144 -6.037 -18.932 1.00 94.69 78 CYS A CA 1
ATOM 574 C C . CYS A 1 78 ? 2.179 -4.919 -18.522 1.00 94.69 78 CYS A C 1
ATOM 576 O O . CYS A 1 78 ? 0.984 -5.145 -18.325 1.00 94.69 78 CYS A O 1
ATOM 578 N N . ALA A 1 79 ? 2.698 -3.693 -18.415 1.00 92.12 79 ALA A N 1
ATOM 579 C CA . ALA A 1 79 ? 1.912 -2.523 -18.017 1.00 92.12 79 ALA A CA 1
ATOM 580 C C . ALA A 1 79 ? 0.751 -2.236 -18.983 1.00 92.12 79 ALA A C 1
ATOM 582 O O . ALA A 1 79 ? -0.335 -1.869 -18.546 1.00 92.12 79 ALA A O 1
ATOM 583 N N . GLU A 1 80 ? 0.947 -2.460 -20.286 1.00 94.12 80 GLU A N 1
ATOM 584 C CA . GLU A 1 80 ? -0.105 -2.273 -21.292 1.00 94.12 80 GLU A CA 1
ATOM 585 C C . GLU A 1 80 ? -1.263 -3.261 -21.100 1.00 94.12 80 GLU A C 1
ATOM 587 O O . GLU A 1 80 ? -2.427 -2.887 -21.244 1.00 94.12 80 GLU A O 1
ATOM 592 N N . GLU A 1 81 ? -0.967 -4.512 -20.731 1.00 95.69 81 GLU A N 1
ATOM 593 C CA . GLU A 1 81 ? -1.999 -5.520 -20.477 1.00 95.69 81 GLU A CA 1
ATOM 594 C C . GLU A 1 81 ? -2.786 -5.215 -19.204 1.00 95.69 81 GLU A C 1
ATOM 596 O O . GLU A 1 81 ? -4.014 -5.291 -19.234 1.00 95.69 81 GLU A O 1
ATOM 601 N N . ALA A 1 82 ? -2.108 -4.798 -18.129 1.00 95.75 82 ALA A N 1
ATOM 602 C CA . ALA A 1 82 ? -2.775 -4.344 -16.911 1.00 95.75 82 ALA A CA 1
ATOM 603 C C . ALA A 1 82 ? -3.653 -3.114 -17.177 1.00 95.75 82 ALA A C 1
ATOM 605 O O . ALA A 1 82 ? -4.817 -3.088 -16.782 1.00 95.75 82 ALA A O 1
ATOM 606 N N . HIS A 1 83 ? -3.143 -2.122 -17.912 1.00 94.56 83 HIS A N 1
ATOM 607 C CA . HIS A 1 83 ? -3.903 -0.921 -18.251 1.00 94.56 83 HIS A CA 1
ATOM 608 C C . HIS A 1 83 ? -5.143 -1.240 -19.098 1.00 94.56 83 HIS A C 1
ATOM 610 O O . HIS A 1 83 ? -6.228 -0.717 -18.840 1.00 94.56 83 HIS A O 1
ATOM 616 N N . ARG A 1 84 ? -5.012 -2.148 -20.072 1.00 95.56 84 ARG A N 1
ATOM 617 C CA . ARG A 1 84 ? -6.144 -2.647 -20.860 1.00 95.56 84 ARG A CA 1
ATOM 618 C C . ARG A 1 84 ? -7.167 -3.366 -19.982 1.00 95.56 84 ARG A C 1
ATOM 620 O O . ARG A 1 84 ? -8.349 -3.065 -20.103 1.00 95.56 84 ARG A O 1
ATOM 627 N N . ALA A 1 85 ? -6.736 -4.250 -19.082 1.00 95.56 85 ALA A N 1
ATOM 628 C CA . ALA A 1 85 ? -7.641 -4.950 -18.171 1.00 95.56 85 ALA A CA 1
ATOM 629 C C . ALA A 1 85 ? -8.417 -3.968 -17.276 1.00 95.56 85 ALA A C 1
ATOM 631 O O . ALA A 1 85 ? -9.630 -4.096 -17.128 1.00 95.56 85 ALA A O 1
ATOM 632 N N . LEU A 1 86 ? -7.747 -2.931 -16.758 1.00 94.38 86 LEU A N 1
ATOM 633 C CA . LEU A 1 86 ? -8.375 -1.865 -15.969 1.00 94.38 86 LEU A CA 1
ATOM 634 C C . LEU A 1 86 ? -9.375 -1.032 -16.773 1.00 94.38 86 LEU A C 1
ATOM 636 O O . LEU A 1 86 ? -10.397 -0.596 -16.234 1.00 94.38 86 LEU A O 1
ATOM 640 N N . HIS A 1 87 ? -9.081 -0.788 -18.049 1.00 93.88 87 HIS A N 1
ATOM 641 C CA . HIS A 1 87 ? -9.981 -0.091 -18.958 1.00 93.88 87 HIS A CA 1
ATOM 642 C C . HIS A 1 87 ? -11.221 -0.942 -19.273 1.00 93.88 87 HIS A C 1
ATOM 644 O O . HIS A 1 87 ? -12.345 -0.472 -19.114 1.00 93.88 87 HIS A O 1
ATOM 650 N N . GLU A 1 88 ? -11.033 -2.204 -19.667 1.00 93.81 88 GLU A N 1
ATOM 651 C CA . GLU A 1 88 ? -12.113 -3.145 -19.999 1.00 93.81 88 GLU A CA 1
ATOM 652 C C . GLU A 1 88 ? -13.023 -3.438 -18.801 1.00 93.81 88 GLU A C 1
ATOM 654 O O . GLU A 1 88 ? -14.237 -3.572 -18.957 1.00 93.81 88 GLU A O 1
ATOM 659 N N . SER A 1 89 ? -12.463 -3.473 -17.590 1.00 91.44 89 SER A N 1
ATOM 660 C CA . SER A 1 89 ? -13.226 -3.662 -16.358 1.00 91.44 89 SER A CA 1
ATOM 661 C C . SER A 1 89 ? -13.910 -2.384 -15.849 1.00 91.44 89 SER A C 1
ATOM 663 O O . SER A 1 89 ? -14.593 -2.427 -14.825 1.00 91.44 89 SER A O 1
ATOM 665 N N . GLY A 1 90 ? -13.699 -1.236 -16.506 1.00 89.62 90 GLY A N 1
ATOM 666 C CA . GLY A 1 90 ? -14.225 0.069 -16.091 1.00 89.62 90 GLY A CA 1
ATOM 667 C C . GLY A 1 90 ? -13.597 0.636 -14.811 1.00 89.62 90 GLY A C 1
ATOM 668 O O . GLY A 1 90 ? -14.099 1.619 -14.262 1.00 89.62 90 GLY A O 1
ATOM 669 N N . LEU A 1 91 ? -12.513 0.037 -14.305 1.00 90.81 91 LEU A N 1
ATOM 670 C CA . LEU A 1 91 ? -11.843 0.485 -13.077 1.00 90.81 91 LEU A CA 1
ATOM 671 C C . LEU A 1 91 ? -10.943 1.698 -13.319 1.00 90.81 91 LEU A C 1
ATOM 673 O O . LEU A 1 91 ? -10.741 2.496 -12.406 1.00 90.81 91 LEU A O 1
ATOM 677 N N . LEU A 1 92 ? -10.458 1.879 -14.551 1.00 89.00 92 LEU A N 1
ATOM 678 C CA . LEU A 1 92 ? -9.594 3.003 -14.911 1.00 89.00 92 LEU A CA 1
ATOM 679 C C . LEU A 1 92 ? -10.266 4.369 -14.675 1.00 89.00 92 LEU A C 1
ATOM 681 O O . LEU A 1 92 ? -9.608 5.327 -14.284 1.00 89.00 92 LEU A O 1
ATOM 685 N N . SER A 1 93 ? -11.588 4.459 -14.849 1.00 87.44 93 SER A N 1
ATOM 686 C CA . SER A 1 93 ? -12.363 5.679 -14.589 1.00 87.44 93 SER A CA 1
ATOM 687 C C . SER A 1 93 ? -12.761 5.863 -13.117 1.00 87.44 93 SER A C 1
ATOM 689 O O . SER A 1 93 ? -13.529 6.771 -12.805 1.00 87.44 93 SER A O 1
ATOM 691 N N . GLN A 1 94 ? -12.302 4.991 -12.212 1.00 88.88 94 GLN A N 1
ATOM 692 C CA . GLN A 1 94 ? -12.721 4.945 -10.806 1.00 88.88 94 GLN A CA 1
ATOM 693 C C . GLN A 1 94 ? -11.518 4.864 -9.838 1.00 88.88 94 GLN A C 1
ATOM 695 O O . GLN A 1 94 ? -11.468 3.961 -8.996 1.00 88.88 94 GLN A O 1
ATOM 700 N N . PRO A 1 95 ? -10.555 5.809 -9.899 1.00 86.50 95 PRO A N 1
ATOM 701 C CA . PRO A 1 95 ? -9.327 5.764 -9.094 1.00 86.50 95 PRO A CA 1
ATOM 702 C C . PRO A 1 95 ? -9.583 5.789 -7.579 1.00 86.50 95 PRO A C 1
ATOM 704 O O . PRO A 1 95 ? -8.817 5.206 -6.818 1.00 86.50 95 PRO A O 1
ATOM 707 N N . GLU A 1 96 ? -10.683 6.404 -7.135 1.00 87.81 96 GLU A N 1
ATOM 708 C CA . GLU A 1 96 ? -11.081 6.433 -5.721 1.00 87.81 96 GLU A CA 1
ATOM 709 C C . GLU A 1 96 ? -11.423 5.038 -5.185 1.00 87.81 96 GLU A C 1
ATOM 711 O O . GLU A 1 96 ? -10.913 4.616 -4.147 1.00 87.81 96 GLU A O 1
ATOM 716 N N . ILE A 1 97 ? -12.254 4.298 -5.924 1.00 89.56 97 ILE A N 1
ATOM 717 C CA . ILE A 1 97 ? -12.644 2.929 -5.569 1.00 89.56 97 ILE A CA 1
ATOM 718 C C . ILE A 1 97 ? -11.431 2.009 -5.673 1.00 89.56 97 ILE A C 1
ATOM 720 O O . ILE A 1 97 ? -11.214 1.166 -4.806 1.00 89.56 97 ILE A O 1
ATOM 724 N N . LEU A 1 98 ? -10.627 2.195 -6.717 1.00 89.62 98 LEU A N 1
ATOM 725 C CA . LEU A 1 98 ? -9.422 1.418 -6.949 1.00 89.62 98 LEU A CA 1
ATOM 726 C C . LEU A 1 98 ? -8.392 1.607 -5.828 1.00 89.62 98 LEU A C 1
ATOM 728 O O . LEU A 1 98 ? -7.812 0.627 -5.373 1.00 89.62 98 LEU A O 1
ATOM 732 N N . GLY A 1 99 ? -8.208 2.834 -5.336 1.00 89.94 99 GLY A N 1
ATOM 733 C CA . GLY A 1 99 ? -7.370 3.109 -4.172 1.00 89.94 99 GLY A CA 1
ATOM 734 C C . GLY A 1 99 ? -7.883 2.391 -2.925 1.00 89.94 99 GLY A C 1
ATOM 735 O O . GLY A 1 99 ? -7.145 1.622 -2.309 1.00 89.94 99 GLY A O 1
ATOM 736 N N . ALA A 1 100 ? -9.155 2.603 -2.578 1.00 90.25 100 ALA A N 1
ATOM 737 C CA . ALA A 1 100 ? -9.728 2.083 -1.338 1.00 90.25 100 ALA A CA 1
ATOM 738 C C . ALA A 1 100 ? -9.809 0.552 -1.311 1.00 90.25 100 ALA A C 1
ATOM 740 O O . ALA A 1 100 ? -9.357 -0.093 -0.363 1.00 90.25 100 ALA A O 1
ATOM 741 N N . VAL A 1 101 ? -10.364 -0.047 -2.366 1.00 93.50 101 VAL A N 1
ATOM 742 C CA . VAL A 1 101 ? -10.519 -1.503 -2.465 1.00 93.50 101 VAL A CA 1
ATOM 743 C C . VAL A 1 101 ? -9.181 -2.164 -2.774 1.00 93.50 101 VAL A C 1
ATOM 745 O O . VAL A 1 101 ? -8.888 -3.223 -2.227 1.00 93.50 101 VAL A O 1
ATOM 748 N N . GLY A 1 102 ? -8.342 -1.538 -3.601 1.00 94.00 102 GLY A N 1
ATOM 749 C CA . GLY A 1 102 ? -7.076 -2.117 -4.035 1.00 94.00 102 GLY A CA 1
ATOM 750 C C . GLY A 1 102 ? -6.039 -2.217 -2.932 1.00 94.00 102 GLY A C 1
ATOM 751 O O . GLY A 1 102 ? -5.423 -3.269 -2.790 1.00 94.00 102 GLY A O 1
ATOM 752 N N . VAL A 1 103 ? -5.870 -1.179 -2.107 1.00 94.62 103 VAL A N 1
ATOM 753 C CA . VAL A 1 103 ? -4.916 -1.238 -0.985 1.00 94.62 103 VAL A CA 1
ATOM 754 C C . VAL A 1 103 ? -5.354 -2.269 0.057 1.00 94.62 103 VAL A C 1
ATOM 756 O O . VAL A 1 103 ? -4.517 -3.014 0.574 1.00 94.62 103 VAL A O 1
ATOM 759 N N . GLN A 1 104 ? -6.657 -2.355 0.337 1.00 93.81 104 GLN A N 1
ATOM 760 C CA . GLN A 1 104 ? -7.186 -3.379 1.235 1.00 93.81 104 GLN A CA 1
ATOM 761 C C . GLN A 1 104 ? -6.982 -4.776 0.650 1.00 93.81 104 GLN A C 1
ATOM 763 O O . GLN A 1 104 ? -6.438 -5.638 1.337 1.00 93.81 104 GLN A O 1
ATOM 768 N N . GLU A 1 105 ? -7.356 -5.005 -0.611 1.00 95.31 105 GLU A N 1
ATOM 769 C CA . GLU A 1 105 ? -7.196 -6.312 -1.253 1.00 95.31 105 GLU A CA 1
ATOM 770 C C . GLU A 1 105 ? -5.733 -6.739 -1.325 1.00 95.31 105 GLU A C 1
ATOM 772 O O . GLU A 1 105 ? -5.409 -7.861 -0.946 1.00 95.31 105 GLU A O 1
ATOM 777 N N . LEU A 1 106 ? -4.826 -5.829 -1.686 1.00 95.44 106 LEU A N 1
ATOM 778 C CA . LEU A 1 106 ? -3.389 -6.080 -1.636 1.00 95.44 106 LEU A CA 1
ATOM 779 C C . LEU A 1 106 ? -2.955 -6.579 -0.254 1.00 95.44 106 LEU A C 1
ATOM 781 O O . LEU A 1 106 ? -2.149 -7.507 -0.150 1.00 95.44 106 LEU A O 1
ATOM 785 N N . PHE A 1 107 ? -3.458 -5.953 0.811 1.00 94.88 107 PHE A N 1
ATOM 786 C CA . PHE A 1 107 ? -3.108 -6.347 2.165 1.00 94.88 107 PHE A CA 1
ATOM 787 C C . PHE A 1 107 ? -3.635 -7.743 2.512 1.00 94.88 107 PHE A C 1
ATOM 789 O O . PHE A 1 107 ? -2.868 -8.564 3.021 1.00 94.88 107 PHE A O 1
ATOM 796 N N . TYR A 1 108 ? -4.890 -8.050 2.172 1.00 93.81 108 TYR A N 1
ATOM 797 C CA . TYR A 1 108 ? -5.452 -9.396 2.324 1.00 93.81 108 TYR A CA 1
ATOM 798 C C . TYR A 1 108 ? -4.625 -10.437 1.561 1.00 93.81 108 TYR A C 1
ATOM 800 O O . TYR A 1 108 ? -4.167 -11.418 2.151 1.00 93.81 108 TYR A O 1
ATOM 808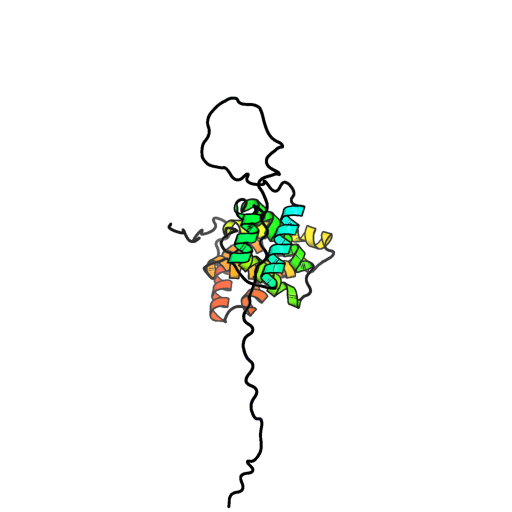 N N . MET A 1 109 ? -4.340 -10.180 0.283 1.00 94.38 109 MET A N 1
ATOM 809 C CA . MET A 1 109 ? -3.502 -11.038 -0.553 1.00 94.38 109 MET A CA 1
ATOM 810 C C . MET A 1 109 ? -2.117 -11.258 0.071 1.00 94.38 109 MET A C 1
ATOM 812 O O . MET A 1 109 ? -1.629 -12.388 0.129 1.00 94.38 109 MET A O 1
ATOM 816 N N . ALA A 1 110 ? -1.478 -10.209 0.595 1.00 93.75 110 ALA A N 1
ATOM 817 C CA . ALA A 1 110 ? -0.167 -10.311 1.230 1.00 93.75 110 ALA A CA 1
ATOM 818 C C . ALA A 1 110 ? -0.192 -11.112 2.544 1.00 93.75 110 ALA A C 1
ATOM 820 O O . ALA A 1 110 ? 0.750 -11.864 2.825 1.00 93.75 110 ALA A O 1
ATOM 821 N N . CYS A 1 111 ? -1.252 -10.983 3.344 1.00 92.12 111 CYS A N 1
ATOM 822 C CA . CYS A 1 111 ? -1.450 -11.779 4.555 1.00 92.12 111 CYS A CA 1
ATOM 823 C C . CYS A 1 111 ? -1.634 -13.267 4.224 1.00 92.12 111 CYS A C 1
ATOM 825 O O . CYS A 1 111 ? -0.973 -14.115 4.834 1.00 92.12 111 CYS A O 1
ATOM 827 N N . SER A 1 112 ? -2.441 -13.577 3.206 1.00 91.12 112 SER A N 1
ATOM 828 C CA . SER A 1 112 ? -2.717 -14.945 2.748 1.00 91.12 112 SER A CA 1
ATOM 829 C C . SER A 1 112 ? -1.563 -15.580 1.961 1.00 91.12 112 SER A C 1
ATOM 831 O O . SER A 1 112 ? -1.424 -16.805 1.933 1.00 91.12 112 SER A O 1
ATOM 833 N N . ALA A 1 113 ? -0.702 -14.778 1.335 1.00 89.69 113 ALA A N 1
ATOM 834 C CA . ALA A 1 113 ? 0.403 -15.278 0.532 1.00 89.69 113 ALA A CA 1
ATOM 835 C C . ALA A 1 113 ? 1.491 -15.964 1.376 1.00 89.69 113 ALA A C 1
ATOM 837 O O . ALA A 1 113 ? 1.864 -15.534 2.477 1.00 89.69 113 ALA A O 1
ATOM 838 N N . ARG A 1 114 ? 2.088 -17.015 0.795 1.00 82.38 114 ARG A N 1
ATOM 839 C CA . ARG A 1 114 ? 3.295 -17.660 1.335 1.00 82.38 114 ARG A CA 1
ATOM 840 C C . ARG A 1 114 ? 4.449 -16.659 1.363 1.00 82.38 114 ARG A C 1
AT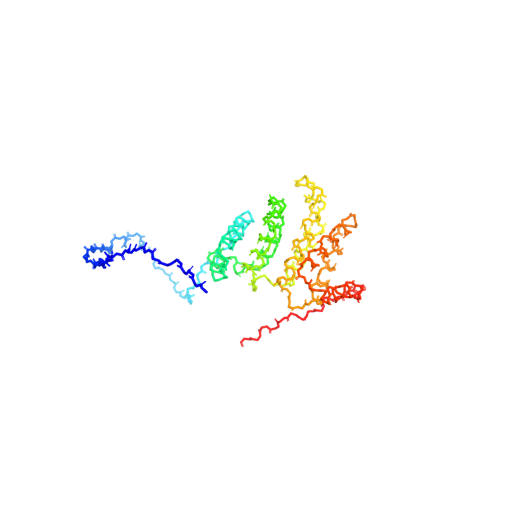OM 842 O O . ARG A 1 114 ? 4.578 -15.829 0.469 1.00 82.38 114 ARG A O 1
ATOM 849 N N . GLY A 1 115 ? 5.318 -16.758 2.371 1.00 77.00 115 GLY A N 1
ATOM 850 C CA . GLY A 1 115 ? 6.317 -15.725 2.677 1.00 77.00 115 GLY A CA 1
ATOM 851 C C . GLY A 1 115 ? 7.198 -15.276 1.501 1.00 77.00 115 GLY A C 1
ATOM 852 O O . GLY A 1 115 ? 7.490 -14.090 1.393 1.00 77.00 115 GLY A O 1
ATOM 853 N N . ASN A 1 116 ? 7.569 -16.183 0.592 1.00 85.00 116 ASN A N 1
ATOM 854 C CA . ASN A 1 116 ? 8.375 -15.877 -0.597 1.00 85.00 116 ASN A CA 1
ATOM 855 C C . ASN A 1 116 ? 7.589 -15.218 -1.748 1.00 85.00 116 ASN A C 1
ATOM 857 O O . ASN A 1 116 ? 8.205 -14.622 -2.626 1.00 85.00 116 ASN A O 1
ATOM 861 N N . LEU A 1 117 ? 6.257 -15.314 -1.753 1.00 87.94 117 LEU A N 1
ATOM 862 C CA . LEU A 1 117 ? 5.386 -14.734 -2.783 1.00 87.94 117 LEU A CA 1
ATOM 863 C C . LEU A 1 117 ? 4.901 -13.324 -2.428 1.00 87.94 117 LEU A C 1
ATOM 865 O O . LEU A 1 117 ? 4.511 -12.579 -3.320 1.00 87.94 117 LEU A O 1
ATOM 869 N N . ARG A 1 118 ? 4.987 -12.922 -1.153 1.00 90.00 118 ARG A N 1
ATOM 870 C CA . ARG A 1 118 ? 4.506 -11.612 -0.677 1.00 90.00 118 ARG A CA 1
ATOM 871 C C . ARG A 1 118 ? 5.155 -10.435 -1.396 1.00 90.00 118 ARG A C 1
ATOM 873 O O . ARG A 1 118 ? 4.465 -9.538 -1.856 1.00 90.00 118 ARG A O 1
ATOM 880 N N . GLN A 1 119 ? 6.483 -10.426 -1.498 1.00 89.56 119 GLN A N 1
ATOM 881 C CA . GLN A 1 119 ? 7.193 -9.314 -2.132 1.00 89.56 119 GLN A CA 1
ATOM 882 C C . GLN A 1 119 ? 6.924 -9.226 -3.648 1.00 89.56 119 GLN A C 1
ATOM 884 O O . GLN A 1 119 ? 6.640 -8.120 -4.108 1.00 89.56 119 GLN A O 1
ATOM 889 N N . PRO A 1 120 ? 6.980 -10.328 -4.427 1.00 91.69 120 PRO A N 1
ATOM 890 C CA . PRO A 1 120 ? 6.529 -10.327 -5.819 1.00 91.69 120 PRO A CA 1
ATOM 891 C C . PRO A 1 120 ? 5.099 -9.809 -5.997 1.00 91.69 120 PRO A C 1
ATOM 893 O O . PRO A 1 120 ? 4.873 -8.979 -6.867 1.00 91.69 120 PRO A O 1
ATOM 896 N N . LEU A 1 121 ? 4.172 -10.229 -5.135 1.00 94.88 121 LEU A N 1
ATOM 897 C CA . LEU A 1 121 ? 2.767 -9.824 -5.186 1.00 94.88 121 LEU A CA 1
ATOM 898 C C . LEU A 1 121 ? 2.585 -8.321 -4.979 1.00 94.88 121 LEU A C 1
ATOM 900 O O . LEU A 1 121 ? 1.936 -7.654 -5.779 1.00 94.88 121 LEU A O 1
ATOM 904 N N . VAL A 1 122 ? 3.223 -7.758 -3.952 1.00 93.44 122 VAL A N 1
ATOM 905 C CA . VAL A 1 122 ? 3.130 -6.315 -3.693 1.00 93.44 122 VAL A CA 1
ATOM 906 C C . VAL A 1 122 ? 3.768 -5.499 -4.820 1.00 93.44 122 VAL A C 1
ATOM 908 O O . VAL A 1 122 ? 3.264 -4.439 -5.183 1.00 93.44 122 VAL A O 1
ATOM 911 N N . ARG A 1 123 ? 4.863 -5.994 -5.411 1.00 92.06 123 ARG A N 1
ATOM 912 C CA . ARG A 1 123 ? 5.482 -5.355 -6.581 1.00 92.06 123 ARG A CA 1
ATOM 913 C C . ARG A 1 123 ? 4.599 -5.437 -7.820 1.00 92.06 123 ARG A C 1
ATOM 915 O O . ARG A 1 123 ? 4.578 -4.483 -8.587 1.00 92.06 123 ARG A O 1
ATOM 922 N N . ALA A 1 124 ? 3.889 -6.545 -8.009 1.00 94.62 124 ALA A N 1
ATOM 923 C CA . ALA A 1 124 ? 2.961 -6.694 -9.117 1.00 94.62 124 ALA A CA 1
ATOM 924 C C . ALA A 1 124 ? 1.785 -5.730 -8.996 1.00 94.62 124 ALA A C 1
ATOM 926 O O . ALA A 1 124 ? 1.479 -5.053 -9.966 1.00 94.62 124 ALA A O 1
ATOM 927 N N . PHE A 1 125 ? 1.216 -5.568 -7.798 1.00 96.25 125 PHE A N 1
ATOM 928 C CA . PHE A 1 125 ? 0.243 -4.508 -7.540 1.00 96.25 125 PHE A CA 1
ATOM 929 C C . PHE A 1 125 ? 0.818 -3.130 -7.884 1.00 96.25 125 PHE A C 1
ATOM 931 O O . PHE A 1 125 ? 0.249 -2.405 -8.692 1.00 96.25 125 PHE A O 1
ATOM 938 N N . ALA A 1 126 ? 1.977 -2.778 -7.326 1.00 92.62 126 ALA A N 1
ATOM 939 C CA . ALA A 1 126 ? 2.546 -1.456 -7.558 1.00 92.62 126 ALA A CA 1
ATOM 940 C C . ALA A 1 126 ? 2.838 -1.181 -9.045 1.00 92.62 126 ALA A C 1
ATOM 942 O O . ALA A 1 126 ? 2.657 -0.058 -9.490 1.00 92.62 126 ALA A O 1
ATOM 943 N N . GLY A 1 127 ? 3.247 -2.199 -9.811 1.00 92.19 127 GLY A N 1
ATOM 944 C CA . GLY A 1 127 ? 3.459 -2.079 -11.254 1.00 92.19 127 GLY A CA 1
ATOM 945 C C . GLY A 1 127 ? 2.164 -2.032 -12.068 1.00 92.19 127 GLY A C 1
ATOM 946 O O . GLY A 1 127 ? 2.044 -1.210 -12.968 1.00 92.19 127 GLY A O 1
ATOM 947 N N . ALA A 1 128 ? 1.183 -2.879 -11.748 1.00 93.75 128 ALA A N 1
ATOM 948 C CA . ALA A 1 128 ? -0.091 -2.948 -12.466 1.00 93.75 128 ALA A CA 1
ATOM 949 C C . ALA A 1 128 ? -0.931 -1.669 -12.317 1.00 93.75 128 ALA A C 1
ATOM 951 O O . ALA A 1 128 ? -1.700 -1.326 -13.213 1.00 93.75 128 ALA A O 1
ATOM 952 N N . PHE A 1 129 ? -0.778 -0.969 -11.190 1.00 93.12 129 PHE A N 1
ATOM 953 C CA . PHE A 1 129 ? -1.530 0.241 -10.856 1.00 93.12 129 PHE A CA 1
ATOM 954 C C . PHE A 1 129 ? -0.698 1.528 -10.932 1.00 93.12 129 PHE A C 1
ATOM 956 O O . PHE A 1 129 ? -1.185 2.593 -10.531 1.00 93.12 129 PHE A O 1
ATOM 963 N N . ASP A 1 130 ? 0.531 1.448 -11.451 1.00 90.06 130 ASP A N 1
ATOM 964 C CA . ASP A 1 130 ? 1.400 2.611 -11.621 1.00 90.06 130 ASP A CA 1
ATOM 965 C C . ASP A 1 130 ? 0.740 3.657 -12.531 1.00 90.06 130 ASP A C 1
ATOM 967 O O . ASP A 1 130 ? 0.154 3.341 -13.568 1.00 90.06 130 ASP A O 1
ATOM 971 N N . GLY A 1 131 ? 0.776 4.919 -12.106 1.00 86.00 131 GLY A N 1
ATOM 972 C CA . GLY A 1 131 ? 0.115 6.032 -12.792 1.00 86.00 131 GLY A CA 1
ATOM 973 C C . GLY A 1 131 ? -1.422 5.999 -12.802 1.00 86.00 131 GLY A C 1
ATOM 974 O O . GLY A 1 131 ? -2.027 6.967 -13.261 1.00 86.00 131 GLY A O 1
ATOM 975 N N . VAL A 1 132 ? -2.065 4.943 -12.286 1.00 91.12 132 VAL A N 1
ATOM 976 C CA . VAL A 1 132 ? -3.532 4.828 -12.218 1.00 91.12 132 VAL A CA 1
ATOM 977 C C . VAL A 1 132 ? -4.066 5.316 -10.874 1.00 91.12 132 VAL A C 1
ATOM 979 O O . VAL A 1 132 ? -5.022 6.091 -10.838 1.00 91.12 132 VAL A O 1
ATOM 982 N N . ILE A 1 133 ? -3.456 4.884 -9.765 1.00 92.56 133 ILE A N 1
ATOM 983 C CA . ILE A 1 133 ? -3.823 5.362 -8.427 1.00 92.56 133 ILE A CA 1
ATOM 984 C C . ILE A 1 133 ? -2.891 6.526 -8.063 1.00 92.56 133 ILE A C 1
ATOM 986 O O . ILE A 1 133 ? -1.679 6.320 -7.958 1.00 92.56 133 ILE A O 1
ATOM 990 N N . PRO A 1 134 ? -3.411 7.745 -7.831 1.00 91.31 134 PRO A N 1
ATOM 991 C CA . PRO A 1 134 ? -2.581 8.860 -7.394 1.00 91.31 134 PRO A CA 1
ATOM 992 C C . PRO A 1 134 ? -1.855 8.536 -6.085 1.00 91.31 134 PRO A C 1
ATOM 994 O O . PRO A 1 134 ? -2.445 7.967 -5.166 1.00 91.31 134 PRO A O 1
ATOM 997 N N . VAL A 1 135 ? -0.598 8.967 -5.948 1.00 91.62 135 VAL A N 1
ATOM 998 C CA . VAL A 1 135 ? 0.205 8.707 -4.737 1.00 91.62 135 VAL A CA 1
ATOM 999 C C . VAL A 1 135 ? -0.496 9.209 -3.476 1.00 91.62 135 VAL A C 1
ATOM 1001 O O . VAL A 1 135 ? -0.558 8.493 -2.484 1.00 91.62 135 VAL A O 1
ATOM 1004 N N . ALA A 1 136 ? -1.103 10.398 -3.522 1.00 91.62 136 ALA A N 1
ATOM 1005 C CA . ALA A 1 136 ? -1.877 10.928 -2.399 1.00 91.62 136 ALA A CA 1
ATOM 1006 C C . ALA A 1 136 ? -3.009 9.977 -1.970 1.00 91.62 136 ALA A C 1
ATOM 1008 O O . ALA A 1 136 ? -3.212 9.769 -0.774 1.00 91.62 136 ALA A O 1
ATOM 1009 N N . LYS A 1 137 ? -3.683 9.342 -2.939 1.00 93.38 137 LYS A N 1
ATOM 1010 C CA . LYS A 1 137 ? -4.736 8.359 -2.682 1.00 93.38 137 LYS A CA 1
ATOM 1011 C C . LYS A 1 137 ? -4.174 7.061 -2.107 1.00 93.38 137 LYS A C 1
ATOM 1013 O O . LYS A 1 137 ? -4.725 6.534 -1.148 1.00 93.38 137 LYS A O 1
ATOM 1018 N N . LEU A 1 138 ? -3.040 6.577 -2.619 1.00 94.12 138 LEU A N 1
ATOM 1019 C CA . LEU A 1 138 ? -2.342 5.430 -2.024 1.00 94.12 138 LEU A CA 1
ATOM 1020 C C . LEU A 1 138 ? -1.989 5.690 -0.555 1.00 94.12 138 LEU A C 1
ATOM 1022 O O . LEU A 1 138 ? -2.204 4.825 0.287 1.00 94.12 138 LEU A O 1
ATOM 1026 N N . VAL A 1 139 ? -1.475 6.878 -0.230 1.00 95.31 139 VAL A N 1
ATOM 1027 C CA . VAL A 1 139 ? -1.100 7.247 1.145 1.00 95.31 139 VAL A CA 1
ATOM 1028 C C . VAL A 1 139 ? -2.322 7.353 2.052 1.00 95.31 139 VAL A C 1
ATOM 1030 O O . VAL A 1 139 ? -2.271 6.872 3.187 1.00 95.31 139 VAL A O 1
ATOM 1033 N N . GLU A 1 140 ? -3.414 7.946 1.567 1.00 95.50 140 GLU A N 1
ATOM 1034 C CA . GLU A 1 140 ? -4.693 8.003 2.281 1.00 95.50 140 GLU A CA 1
ATOM 1035 C C . GLU A 1 140 ? -5.172 6.593 2.647 1.00 95.50 140 GLU A C 1
ATOM 1037 O O . GLU A 1 140 ? -5.414 6.303 3.819 1.00 95.50 140 GLU A O 1
ATOM 1042 N N . GLU A 1 141 ? -5.223 5.691 1.670 1.00 96.50 141 GLU A N 1
ATOM 1043 C CA . GLU A 1 141 ? -5.790 4.352 1.847 1.00 96.50 141 GLU A CA 1
ATOM 1044 C C . GLU A 1 141 ? -4.856 3.409 2.617 1.00 96.50 141 GLU A C 1
ATOM 1046 O O . GLU A 1 141 ? -5.308 2.585 3.421 1.00 96.50 141 GLU A O 1
ATOM 1051 N N . LEU A 1 142 ? -3.536 3.575 2.477 1.00 96.81 142 LEU A N 1
ATOM 1052 C CA . LEU A 1 142 ? -2.559 2.932 3.359 1.00 96.81 142 LEU A CA 1
ATOM 1053 C C . LEU A 1 142 ? -2.745 3.409 4.804 1.00 96.81 142 LEU A C 1
ATOM 1055 O O . LEU A 1 142 ? -2.731 2.594 5.722 1.00 96.81 142 LEU A O 1
ATOM 1059 N N . SER A 1 143 ? -2.963 4.704 5.030 1.00 97.19 143 SER A N 1
ATOM 1060 C CA . SER A 1 143 ? -3.185 5.249 6.376 1.00 97.19 143 SER A CA 1
ATOM 1061 C C . SER A 1 143 ? -4.511 4.763 6.973 1.00 97.19 143 SER A C 1
ATOM 1063 O O . SER A 1 143 ? -4.559 4.375 8.143 1.00 97.19 143 SER A O 1
ATOM 1065 N N . ALA A 1 144 ? -5.573 4.709 6.164 1.00 96.12 144 ALA A N 1
ATOM 1066 C CA . ALA A 1 144 ? -6.865 4.158 6.558 1.00 96.12 144 ALA A CA 1
ATOM 1067 C C . ALA A 1 144 ? -6.741 2.677 6.952 1.00 96.12 144 ALA A C 1
ATOM 1069 O O . ALA A 1 144 ? -7.197 2.282 8.028 1.00 96.12 144 ALA A O 1
ATOM 1070 N N . THR A 1 145 ? -6.037 1.877 6.147 1.00 95.88 145 THR A N 1
ATOM 1071 C CA . THR A 1 145 ? -5.759 0.462 6.442 1.00 95.88 145 THR A CA 1
ATOM 1072 C C . THR A 1 145 ? -4.908 0.310 7.707 1.00 95.88 145 THR A C 1
ATOM 1074 O O . THR A 1 145 ? -5.234 -0.494 8.580 1.00 95.88 145 THR A O 1
ATOM 1077 N N . ALA A 1 146 ? -3.873 1.142 7.871 1.00 96.38 146 ALA A N 1
ATOM 1078 C CA . ALA A 1 146 ? -3.010 1.150 9.051 1.00 96.38 146 ALA A CA 1
ATOM 1079 C C . ALA A 1 146 ? -3.796 1.413 10.346 1.00 96.38 146 ALA A C 1
ATOM 1081 O O . ALA A 1 146 ? -3.550 0.765 11.367 1.00 96.38 146 ALA A O 1
ATOM 1082 N N . SER A 1 147 ? -4.765 2.334 10.307 1.00 96.56 147 SER A N 1
ATOM 1083 C CA . SER A 1 147 ? -5.601 2.682 11.463 1.00 96.56 147 SER A CA 1
ATOM 1084 C C . SER A 1 147 ? -6.471 1.520 11.961 1.00 96.56 147 SER A C 1
ATOM 1086 O O . SER A 1 147 ? -6.784 1.455 13.150 1.00 96.56 147 SER A O 1
ATOM 1088 N N . ARG A 1 148 ? -6.781 0.563 11.076 1.00 94.94 148 ARG A N 1
ATOM 1089 C CA . ARG A 1 148 ? -7.629 -0.612 11.328 1.00 94.94 148 ARG A CA 1
ATOM 1090 C C . ARG A 1 148 ? -6.842 -1.907 11.534 1.00 94.94 148 ARG A C 1
ATOM 1092 O O . ARG A 1 148 ? -7.420 -2.986 11.531 1.00 94.94 148 ARG A O 1
ATOM 1099 N N . LEU A 1 149 ? -5.522 -1.836 11.724 1.00 93.56 149 LEU A N 1
ATOM 1100 C CA . LEU A 1 149 ? -4.679 -3.037 11.800 1.00 93.56 149 LEU A CA 1
ATOM 1101 C C . LEU A 1 149 ? -5.093 -4.041 12.875 1.00 93.56 149 LEU A C 1
ATOM 1103 O O . LEU A 1 149 ? -4.949 -5.232 12.642 1.00 93.56 149 LEU A O 1
ATOM 1107 N N . LEU A 1 150 ? -5.598 -3.588 14.025 1.00 92.94 150 LEU A N 1
ATOM 1108 C CA . LEU A 1 150 ? -6.062 -4.508 15.069 1.00 92.94 150 LEU A CA 1
ATOM 1109 C C . LEU A 1 150 ? -7.295 -5.298 14.615 1.00 92.94 150 LEU A C 1
ATOM 1111 O O . LEU A 1 150 ? -7.337 -6.502 14.835 1.00 92.94 150 LEU A O 1
ATOM 1115 N N . ASP A 1 151 ? -8.224 -4.655 13.901 1.00 92.75 151 ASP A N 1
ATOM 1116 C CA . ASP A 1 151 ? -9.396 -5.329 13.334 1.00 92.75 151 ASP A CA 1
ATOM 1117 C C . ASP A 1 151 ? -8.963 -6.427 12.352 1.00 92.75 151 ASP A C 1
ATOM 1119 O O . ASP A 1 151 ? -9.490 -7.533 12.386 1.00 92.75 151 ASP A O 1
ATOM 1123 N N . PHE A 1 152 ? -7.963 -6.146 11.509 1.00 90.62 152 PHE A N 1
ATOM 1124 C CA . PHE A 1 152 ? -7.423 -7.135 10.575 1.00 90.62 152 PHE A CA 1
ATOM 1125 C C . PHE A 1 152 ? -6.683 -8.276 11.273 1.00 90.62 152 PHE A C 1
ATOM 1127 O O . PHE A 1 152 ? -6.767 -9.414 10.823 1.00 90.62 152 PHE A O 1
ATOM 1134 N N . GLU A 1 153 ? -5.931 -7.998 12.340 1.00 91.88 153 GLU A N 1
ATOM 1135 C CA . GLU A 1 153 ? -5.265 -9.050 13.117 1.00 91.88 153 GLU A CA 1
ATOM 1136 C C . GLU A 1 153 ? -6.284 -10.008 13.739 1.00 91.88 153 GLU A C 1
ATOM 1138 O O . GLU A 1 153 ? -6.054 -11.218 13.713 1.00 91.88 153 GLU A O 1
ATOM 1143 N N . ASP A 1 154 ? -7.401 -9.470 14.235 1.00 91.38 154 ASP A N 1
ATOM 1144 C CA . ASP A 1 154 ? -8.505 -10.246 14.796 1.00 91.38 154 ASP A CA 1
ATOM 1145 C C . ASP A 1 154 ? -9.269 -11.019 13.702 1.00 91.38 154 ASP A C 1
ATOM 1147 O O . ASP A 1 154 ? -9.538 -12.208 13.860 1.00 91.38 154 ASP A O 1
ATOM 1151 N N . GLU A 1 155 ? -9.587 -10.378 12.571 1.00 91.00 155 GLU A N 1
ATOM 1152 C CA . GLU A 1 155 ? -10.311 -10.989 11.442 1.00 91.00 155 GLU A CA 1
ATOM 1153 C C . GLU A 1 155 ? -9.511 -12.119 10.775 1.00 91.00 155 GLU A C 1
ATOM 1155 O O . GLU A 1 155 ? -10.074 -13.148 10.399 1.00 91.00 155 GLU A O 1
ATOM 1160 N N . LEU A 1 156 ? -8.197 -11.934 10.632 1.00 88.81 156 LEU A N 1
ATOM 1161 C CA . LEU A 1 156 ? -7.302 -12.870 9.946 1.00 88.81 156 LEU A CA 1
ATOM 1162 C C . LEU A 1 156 ? -6.659 -13.903 10.881 1.00 88.81 156 LEU A C 1
ATOM 1164 O O . LEU A 1 156 ? -5.880 -14.727 10.400 1.00 88.81 156 LEU A O 1
ATOM 1168 N N . ASP A 1 157 ? -6.927 -13.839 12.192 1.00 90.75 157 ASP A N 1
ATOM 1169 C CA . ASP A 1 157 ? -6.216 -14.600 13.235 1.00 90.75 157 ASP A CA 1
ATOM 1170 C C . ASP A 1 157 ? -4.684 -14.524 13.054 1.00 90.75 157 ASP A C 1
ATOM 1172 O O . ASP A 1 157 ? -3.942 -15.511 13.090 1.00 90.75 157 ASP A O 1
ATOM 1176 N N . MET A 1 158 ? -4.191 -13.315 12.759 1.00 89.81 158 MET A N 1
ATOM 1177 C CA . MET A 1 158 ? -2.815 -13.088 12.322 1.00 89.81 158 MET A CA 1
ATOM 1178 C C . MET A 1 158 ? -2.142 -12.002 13.163 1.00 89.81 158 MET A C 1
ATOM 1180 O O . MET A 1 158 ? -2.056 -10.856 12.729 1.00 89.81 158 MET A O 1
ATOM 1184 N N . PRO A 1 159 ? -1.496 -12.335 14.297 1.00 85.88 159 PRO A N 1
ATOM 1185 C CA . PRO A 1 159 ? -0.834 -11.345 15.160 1.00 85.88 159 PRO A CA 1
ATOM 1186 C C . PRO A 1 159 ? 0.377 -10.651 14.507 1.00 85.88 159 PRO A C 1
ATOM 1188 O O . PRO A 1 159 ? 1.009 -9.786 15.107 1.00 85.88 159 PRO A O 1
ATOM 1191 N N . THR A 1 160 ? 0.748 -11.062 13.290 1.00 87.56 160 THR A N 1
ATOM 1192 C CA . THR A 1 160 ? 1.842 -10.480 12.501 1.00 87.56 160 THR A CA 1
ATOM 1193 C C . THR A 1 160 ? 1.352 -9.589 11.360 1.00 87.56 160 THR A C 1
ATOM 1195 O O . THR A 1 160 ? 2.184 -9.120 10.578 1.00 87.56 160 THR A O 1
ATOM 1198 N N . ALA A 1 161 ? 0.044 -9.317 11.258 1.00 91.06 161 ALA A N 1
ATOM 1199 C CA . ALA A 1 161 ? -0.516 -8.515 10.173 1.00 91.06 161 ALA A CA 1
ATOM 1200 C C . ALA A 1 161 ? 0.110 -7.109 10.127 1.00 91.06 161 ALA A C 1
ATOM 1202 O O . ALA A 1 161 ? 0.452 -6.638 9.046 1.00 91.06 161 ALA A O 1
ATOM 1203 N N . SER A 1 162 ? 0.422 -6.491 11.277 1.00 91.62 162 SER A N 1
ATOM 1204 C CA . SER A 1 162 ? 1.169 -5.221 11.323 1.00 91.62 162 SER A CA 1
ATOM 1205 C C . SER A 1 162 ? 2.551 -5.288 10.662 1.00 91.62 162 SER A C 1
ATOM 1207 O O . SER A 1 162 ? 2.980 -4.335 10.013 1.00 91.62 162 SER A O 1
ATOM 1209 N N . SER A 1 163 ? 3.260 -6.410 10.823 1.00 92.25 163 SER A N 1
ATOM 1210 C CA . SER A 1 163 ? 4.577 -6.623 10.216 1.00 92.25 163 SER A CA 1
ATOM 1211 C C . SER A 1 163 ? 4.461 -6.866 8.714 1.00 92.25 163 SER A C 1
ATOM 1213 O O . SER A 1 163 ? 5.271 -6.362 7.940 1.00 92.25 163 SER A O 1
ATOM 1215 N N . VAL A 1 164 ? 3.446 -7.618 8.281 1.00 93.75 164 VAL A N 1
ATOM 1216 C CA . VAL A 1 164 ? 3.157 -7.801 6.852 1.00 93.75 164 VAL A CA 1
ATOM 1217 C C . VAL A 1 164 ? 2.804 -6.459 6.218 1.00 93.75 164 VAL A C 1
ATOM 1219 O O . VAL A 1 164 ? 3.375 -6.108 5.186 1.00 93.75 164 VAL A O 1
ATOM 1222 N N . PHE A 1 165 ? 1.945 -5.679 6.872 1.00 95.94 165 PHE A N 1
ATOM 1223 C CA . PHE A 1 165 ? 1.520 -4.371 6.400 1.00 95.94 165 PHE A CA 1
ATOM 1224 C C . PHE A 1 165 ? 2.689 -3.394 6.262 1.00 95.94 165 PHE A C 1
ATOM 1226 O O . PHE A 1 165 ? 2.820 -2.755 5.224 1.00 95.94 165 PHE A O 1
ATOM 1233 N N . GLY A 1 166 ? 3.588 -3.319 7.252 1.00 95.06 166 GLY A N 1
ATOM 1234 C CA . GLY A 1 166 ? 4.759 -2.441 7.172 1.00 95.06 166 GLY A CA 1
ATOM 1235 C C . GLY A 1 166 ? 5.661 -2.759 5.975 1.00 95.06 166 GLY A C 1
ATOM 1236 O O . GLY A 1 166 ? 6.116 -1.844 5.289 1.00 95.06 166 GLY A O 1
ATOM 1237 N N . LYS A 1 167 ? 5.844 -4.047 5.644 1.00 94.44 167 LYS A N 1
ATOM 1238 C CA . LYS A 1 167 ? 6.552 -4.460 4.418 1.00 94.44 167 LYS A CA 1
ATOM 1239 C C . LYS A 1 167 ? 5.796 -4.043 3.160 1.00 94.44 167 LYS A C 1
ATOM 1241 O O . LYS A 1 167 ? 6.409 -3.525 2.232 1.00 94.44 167 LYS A O 1
ATOM 1246 N N . CYS A 1 168 ? 4.478 -4.243 3.128 1.00 94.50 168 CYS A N 1
ATOM 1247 C CA . CYS A 1 168 ? 3.649 -3.871 1.979 1.00 94.50 168 CYS A CA 1
ATOM 1248 C C . CYS A 1 168 ? 3.700 -2.364 1.718 1.00 94.50 168 CYS A C 1
ATOM 1250 O O . CYS A 1 168 ? 4.008 -1.949 0.605 1.00 94.50 168 CYS A O 1
ATOM 1252 N N . ALA A 1 169 ? 3.484 -1.553 2.756 1.00 95.19 169 ALA A N 1
ATOM 1253 C CA . ALA A 1 169 ? 3.531 -0.100 2.671 1.00 95.19 169 ALA A CA 1
ATOM 1254 C C . ALA A 1 169 ? 4.892 0.395 2.162 1.00 95.19 169 ALA A C 1
ATOM 1256 O O . ALA A 1 169 ? 4.933 1.242 1.275 1.00 95.19 169 ALA A O 1
ATOM 1257 N N . ALA A 1 170 ? 6.002 -0.169 2.653 1.00 93.19 170 ALA A N 1
ATOM 1258 C CA . ALA A 1 170 ? 7.333 0.177 2.155 1.00 93.19 170 ALA A CA 1
ATOM 1259 C C . ALA A 1 170 ? 7.468 -0.106 0.652 1.00 93.19 170 ALA A C 1
ATOM 1261 O O . ALA A 1 170 ? 7.860 0.774 -0.103 1.00 93.19 170 ALA A O 1
ATOM 1262 N N . LEU A 1 171 ? 7.087 -1.305 0.201 1.00 92.75 171 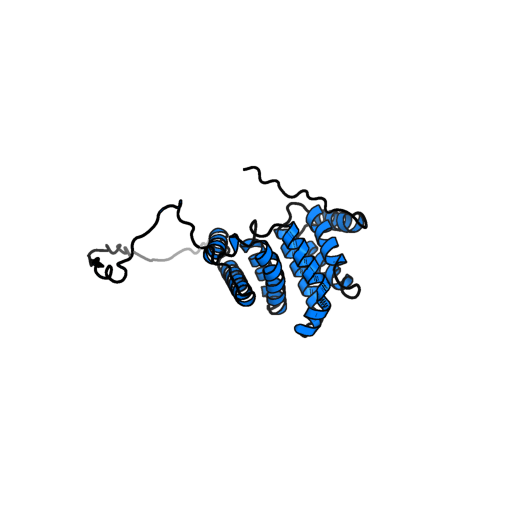LEU A N 1
ATOM 1263 C CA . LEU A 1 171 ? 7.176 -1.687 -1.212 1.00 92.75 171 LEU A CA 1
ATOM 1264 C C . LEU A 1 171 ? 6.305 -0.812 -2.125 1.00 92.75 171 LEU A C 1
ATOM 1266 O O . LEU A 1 171 ? 6.767 -0.414 -3.196 1.00 92.75 171 LEU A O 1
ATOM 1270 N N . VAL A 1 172 ? 5.071 -0.513 -1.710 1.00 93.44 172 VAL A N 1
ATOM 1271 C CA . VAL A 1 172 ? 4.152 0.348 -2.470 1.00 93.44 172 VAL A CA 1
ATOM 1272 C C . VAL A 1 172 ? 4.718 1.760 -2.575 1.00 93.44 172 VAL A C 1
ATOM 1274 O O . VAL A 1 172 ? 4.826 2.288 -3.681 1.00 93.44 172 VAL A O 1
ATOM 1277 N N . LEU A 1 173 ? 5.146 2.357 -1.457 1.00 91.69 173 LEU A N 1
ATOM 1278 C CA . LEU A 1 173 ? 5.678 3.720 -1.456 1.00 91.69 173 LEU A CA 1
ATOM 1279 C C . LEU A 1 173 ? 6.976 3.827 -2.254 1.00 91.69 173 LEU A C 1
ATOM 1281 O O . LEU A 1 173 ? 7.102 4.745 -3.056 1.00 91.69 173 LEU A O 1
ATOM 1285 N N . THR A 1 174 ? 7.903 2.875 -2.121 1.00 89.94 174 THR A N 1
ATOM 1286 C CA . THR A 1 174 ? 9.141 2.877 -2.918 1.00 89.94 174 THR A CA 1
ATOM 1287 C C . THR A 1 174 ? 8.881 2.769 -4.416 1.00 89.94 174 THR A C 1
ATOM 1289 O O . THR A 1 174 ? 9.654 3.301 -5.205 1.00 89.94 174 THR A O 1
ATOM 1292 N N . SER A 1 175 ? 7.806 2.091 -4.814 1.00 87.06 175 SER A N 1
ATOM 1293 C CA . SER A 1 175 ? 7.455 1.939 -6.228 1.00 87.06 175 SER A CA 1
ATOM 1294 C C . SER A 1 175 ? 6.688 3.144 -6.778 1.00 87.06 175 SER A C 1
ATOM 1296 O O . SER A 1 175 ? 6.794 3.427 -7.963 1.00 87.06 175 SER A O 1
ATOM 1298 N N . SER A 1 176 ? 5.939 3.853 -5.927 1.00 87.25 176 SER A N 1
ATOM 1299 C CA . SER A 1 176 ? 5.014 4.915 -6.356 1.00 87.25 176 SER A CA 1
ATOM 1300 C C . SER A 1 176 ? 5.575 6.330 -6.169 1.00 87.25 176 SER A C 1
ATOM 1302 O O . SER A 1 176 ? 5.095 7.277 -6.785 1.00 87.25 176 SER A O 1
ATOM 1304 N N . CYS A 1 177 ? 6.564 6.510 -5.290 1.00 85.56 177 CYS A N 1
ATOM 1305 C CA . CYS A 1 177 ? 7.131 7.822 -4.980 1.00 85.56 177 CYS A CA 1
ATOM 1306 C C . CYS A 1 177 ? 8.328 8.153 -5.873 1.00 85.56 177 CYS A C 1
ATOM 1308 O O . CYS A 1 177 ? 9.168 7.301 -6.156 1.00 85.56 177 CYS A O 1
ATOM 1310 N N . ALA A 1 178 ? 8.452 9.428 -6.247 1.00 81.19 178 ALA A N 1
ATOM 1311 C CA . ALA A 1 178 ? 9.561 9.905 -7.068 1.00 81.19 178 ALA A CA 1
ATOM 1312 C C . ALA A 1 178 ? 10.852 10.119 -6.262 1.00 81.19 178 ALA A C 1
ATOM 1314 O O . ALA A 1 178 ? 11.947 9.944 -6.800 1.00 81.19 178 ALA A O 1
ATOM 1315 N N . THR A 1 179 ? 10.742 10.514 -4.987 1.00 82.00 179 THR A N 1
ATOM 1316 C CA . THR A 1 179 ? 11.901 10.854 -4.156 1.00 82.00 179 THR A CA 1
ATOM 1317 C C . THR A 1 179 ? 11.969 10.043 -2.867 1.00 82.00 179 THR A C 1
ATOM 1319 O O . THR A 1 179 ? 10.975 9.531 -2.354 1.00 82.00 179 THR A O 1
ATOM 1322 N N . THR A 1 180 ? 13.176 9.951 -2.309 1.00 77.31 180 THR A N 1
ATOM 1323 C CA . THR A 1 180 ? 13.424 9.297 -1.019 1.00 77.31 180 THR A CA 1
ATOM 1324 C C . THR A 1 180 ? 12.797 10.059 0.149 1.00 77.31 180 THR A C 1
ATOM 1326 O O . THR A 1 180 ? 12.389 9.432 1.127 1.00 77.31 180 THR A O 1
ATOM 1329 N N . SER A 1 181 ? 12.663 11.386 0.036 1.00 80.44 181 SER A N 1
ATOM 1330 C CA . SER A 1 181 ? 11.974 12.201 1.042 1.00 80.44 181 SER A CA 1
ATOM 1331 C C . SER A 1 181 ? 10.494 11.846 1.115 1.00 80.44 181 SER A C 1
ATOM 1333 O O . SER A 1 181 ? 9.999 11.575 2.205 1.00 80.44 181 SER A O 1
ATOM 1335 N N . ASP A 1 182 ? 9.822 11.741 -0.038 1.00 85.31 182 ASP A N 1
ATOM 1336 C CA . ASP A 1 182 ? 8.392 11.413 -0.106 1.00 85.31 182 ASP A CA 1
ATOM 1337 C C . ASP A 1 182 ? 8.095 10.057 0.548 1.00 85.31 182 ASP A C 1
ATOM 1339 O O . ASP A 1 182 ? 7.163 9.926 1.336 1.00 85.31 182 ASP A O 1
ATOM 1343 N N . ILE A 1 183 ? 8.935 9.046 0.294 1.00 87.00 183 ILE A N 1
ATOM 1344 C CA . ILE A 1 183 ? 8.808 7.719 0.920 1.00 87.00 183 ILE A CA 1
ATOM 1345 C C . ILE A 1 183 ? 8.906 7.825 2.449 1.00 87.00 183 ILE A C 1
ATOM 1347 O O . ILE A 1 183 ? 8.161 7.150 3.161 1.00 87.00 183 ILE A O 1
ATOM 1351 N N . GLY A 1 184 ? 9.818 8.658 2.964 1.00 85.50 184 GLY A N 1
ATOM 1352 C CA . GLY A 1 184 ? 9.974 8.899 4.399 1.00 85.50 184 GLY A CA 1
ATOM 1353 C C . GLY A 1 184 ? 8.767 9.615 5.008 1.00 85.50 184 GLY A C 1
ATOM 1354 O O . GLY A 1 184 ? 8.218 9.150 6.008 1.00 85.50 184 GLY A O 1
ATOM 1355 N N . ASP A 1 185 ? 8.323 10.706 4.389 1.00 86.12 185 ASP A N 1
ATOM 1356 C CA . ASP A 1 185 ? 7.229 11.553 4.881 1.00 86.12 185 ASP A CA 1
ATOM 1357 C C . ASP A 1 185 ? 5.873 10.831 4.818 1.00 86.12 185 ASP A C 1
ATOM 1359 O O . ASP A 1 185 ? 5.095 10.822 5.782 1.00 86.12 185 ASP A O 1
ATOM 1363 N N . PHE A 1 186 ? 5.599 10.139 3.713 1.00 92.38 186 PHE A N 1
ATOM 1364 C CA . PHE A 1 186 ? 4.402 9.317 3.573 1.00 92.38 186 PHE A CA 1
ATOM 1365 C C . PHE A 1 186 ? 4.472 8.064 4.443 1.00 92.38 186 PHE A C 1
ATOM 1367 O O . PHE A 1 186 ? 3.488 7.714 5.095 1.00 92.38 186 PHE A O 1
ATOM 1374 N N . GLY A 1 187 ? 5.644 7.430 4.538 1.00 91.44 187 GLY A N 1
ATOM 1375 C CA . GLY A 1 187 ? 5.876 6.310 5.445 1.00 91.44 187 GLY A CA 1
ATOM 1376 C C . GLY A 1 187 ? 5.558 6.687 6.890 1.00 91.44 187 GLY A C 1
ATOM 1377 O O . GLY A 1 187 ? 4.820 5.972 7.570 1.00 91.44 187 GLY A O 1
ATOM 1378 N N . ARG A 1 188 ? 6.030 7.856 7.343 1.00 89.94 188 ARG A N 1
ATOM 1379 C CA . ARG A 1 188 ? 5.694 8.407 8.660 1.00 89.94 188 ARG A CA 1
ATOM 1380 C C . ARG A 1 188 ? 4.192 8.582 8.835 1.00 89.94 188 ARG A C 1
ATOM 1382 O O . ARG A 1 188 ? 3.669 8.158 9.860 1.00 89.94 188 ARG A O 1
ATOM 1389 N N . THR A 1 189 ? 3.518 9.176 7.854 1.00 93.94 189 THR A N 1
ATOM 1390 C CA . THR A 1 189 ? 2.063 9.401 7.887 1.00 93.94 189 THR A CA 1
ATOM 1391 C C . THR A 1 189 ? 1.308 8.086 8.118 1.00 93.94 189 THR A C 1
ATOM 1393 O O . THR A 1 189 ? 0.500 7.983 9.042 1.00 93.94 189 THR A O 1
ATOM 1396 N N . VAL A 1 190 ? 1.657 7.041 7.361 1.00 95.56 190 VAL A N 1
ATOM 1397 C CA . VAL A 1 190 ? 1.074 5.696 7.494 1.00 95.56 190 VAL A CA 1
ATOM 1398 C C . VAL A 1 190 ? 1.390 5.077 8.866 1.00 95.56 190 VAL A C 1
ATOM 1400 O O . VAL A 1 190 ? 0.507 4.522 9.522 1.00 95.56 190 VAL A O 1
ATOM 1403 N N . ILE A 1 191 ? 2.635 5.197 9.344 1.00 94.62 191 ILE A N 1
ATOM 1404 C CA . ILE A 1 191 ? 3.052 4.698 10.667 1.00 94.62 191 ILE A CA 1
ATOM 1405 C C . ILE A 1 191 ? 2.298 5.416 11.796 1.00 94.62 191 ILE A C 1
ATOM 1407 O O . ILE A 1 191 ? 1.891 4.784 12.772 1.00 94.62 191 ILE A O 1
ATOM 1411 N N . GLU A 1 192 ? 2.114 6.732 11.700 1.00 94.69 192 GLU A N 1
ATOM 1412 C CA . GLU A 1 192 ? 1.420 7.531 12.710 1.00 94.69 192 GLU A CA 1
ATOM 1413 C C . GLU A 1 192 ? -0.090 7.259 12.734 1.00 94.69 192 GLU A C 1
ATOM 1415 O O . GLU A 1 192 ? -0.689 7.316 13.813 1.00 94.69 192 GLU A O 1
ATOM 1420 N N . ALA A 1 193 ? -0.691 6.884 11.603 1.00 96.00 193 ALA A N 1
ATOM 1421 C CA . ALA A 1 193 ? -2.088 6.460 11.538 1.00 96.00 193 ALA A CA 1
ATOM 1422 C C . ALA A 1 193 ? -2.349 5.138 12.286 1.00 96.00 193 ALA A C 1
ATOM 1424 O O . ALA A 1 193 ? -3.451 4.919 12.789 1.00 96.00 193 ALA A O 1
ATOM 1425 N N . ALA A 1 194 ? -1.338 4.273 12.423 1.00 96.31 194 ALA A N 1
ATOM 1426 C CA . ALA A 1 194 ? -1.493 2.981 13.081 1.00 96.31 194 ALA A CA 1
ATOM 1427 C C . ALA A 1 194 ? -1.733 3.084 14.606 1.00 96.31 194 ALA A C 1
ATOM 1429 O O . ALA A 1 194 ? -1.221 4.002 15.274 1.00 96.31 194 ALA A O 1
ATOM 1430 N N . PRO A 1 195 ? -2.425 2.093 15.209 1.00 95.19 195 PRO A N 1
ATOM 1431 C CA . PRO A 1 195 ? -2.570 1.967 16.655 1.00 95.19 195 PRO A CA 1
ATOM 1432 C C . PRO A 1 195 ? -1.220 2.009 17.376 1.00 95.19 195 PRO A C 1
ATOM 1434 O O . PRO A 1 195 ? -0.258 1.356 16.966 1.00 95.19 195 PRO A O 1
ATOM 1437 N N . LYS A 1 196 ? -1.143 2.742 18.499 1.00 93.38 196 LYS A N 1
ATOM 1438 C CA . LYS A 1 196 ? 0.111 2.945 19.259 1.00 93.38 196 LYS A CA 1
ATOM 1439 C C . LYS A 1 196 ? 0.830 1.633 19.602 1.00 93.38 196 LYS A C 1
ATOM 1441 O O . LYS A 1 196 ? 2.055 1.590 19.558 1.00 93.38 196 LYS A O 1
ATOM 1446 N N . SER A 1 197 ? 0.078 0.570 19.894 1.00 92.94 197 SER A N 1
ATOM 1447 C CA . SER A 1 197 ? 0.587 -0.775 20.203 1.00 92.94 197 SER A CA 1
ATOM 1448 C C . SER A 1 197 ? 1.242 -1.497 19.016 1.00 92.94 197 SER A C 1
ATOM 1450 O O . SER A 1 197 ? 1.934 -2.492 19.225 1.00 92.94 197 SER A O 1
ATOM 1452 N N . ARG A 1 198 ? 1.041 -1.020 17.780 1.00 93.19 198 ARG A N 1
ATOM 1453 C CA . ARG A 1 198 ? 1.566 -1.621 16.543 1.00 93.19 198 ARG A CA 1
ATOM 1454 C C . ARG A 1 198 ? 2.578 -0.754 15.805 1.00 93.19 198 ARG A C 1
ATOM 1456 O O . ARG A 1 198 ? 3.365 -1.303 15.038 1.00 93.19 198 ARG A O 1
ATOM 1463 N N . ARG A 1 199 ? 2.645 0.554 16.090 1.00 93.88 199 ARG A N 1
ATOM 1464 C CA . ARG A 1 199 ? 3.575 1.493 15.427 1.00 93.88 199 ARG A CA 1
ATOM 1465 C C . ARG A 1 199 ? 5.020 1.004 15.395 1.00 93.88 199 ARG A C 1
ATOM 1467 O O . ARG A 1 199 ? 5.662 1.104 14.361 1.00 93.88 199 ARG A O 1
ATOM 1474 N N . ALA A 1 200 ? 5.523 0.446 16.498 1.00 91.44 200 ALA A N 1
ATOM 1475 C CA . ALA A 1 200 ? 6.895 -0.060 16.558 1.00 91.44 200 ALA A CA 1
ATOM 1476 C C . ALA A 1 200 ? 7.121 -1.256 15.616 1.00 91.44 200 ALA A C 1
ATOM 1478 O O . ALA A 1 200 ? 8.091 -1.268 14.869 1.00 91.44 200 ALA A O 1
ATOM 1479 N N . SER A 1 201 ? 6.211 -2.237 15.610 1.00 92.50 201 SER A N 1
ATOM 1480 C CA . SER A 1 201 ? 6.290 -3.405 14.717 1.00 92.50 201 SER A CA 1
ATOM 1481 C C . SER A 1 201 ? 6.193 -2.999 13.243 1.00 92.50 201 SER A C 1
ATOM 1483 O O . SER A 1 201 ? 6.984 -3.451 12.411 1.00 92.50 201 SER A O 1
ATOM 1485 N N . LEU A 1 202 ? 5.261 -2.093 12.934 1.00 94.00 202 LEU A N 1
ATOM 1486 C CA . LEU A 1 202 ? 5.077 -1.545 11.595 1.00 94.00 202 LEU A CA 1
ATOM 1487 C C . LEU A 1 202 ? 6.335 -0.796 11.142 1.00 94.00 202 LEU A C 1
ATOM 1489 O O . LEU A 1 202 ? 6.885 -1.130 10.100 1.00 94.00 202 LEU A O 1
ATOM 1493 N N . LEU A 1 203 ? 6.850 0.131 11.957 1.00 93.44 203 LEU A N 1
ATOM 1494 C CA . LEU A 1 203 ? 8.072 0.888 11.669 1.00 93.44 203 LEU A CA 1
ATOM 1495 C C . LEU A 1 203 ? 9.276 -0.030 11.433 1.00 93.44 203 LEU A C 1
ATOM 1497 O O . LEU A 1 203 ? 10.007 0.170 10.468 1.00 93.44 203 LEU A O 1
ATOM 1501 N N . VAL A 1 204 ? 9.485 -1.036 12.289 1.00 93.62 204 VAL A N 1
ATOM 1502 C CA . VAL A 1 204 ? 10.609 -1.976 12.141 1.00 93.62 204 VAL A CA 1
ATOM 1503 C C . VAL A 1 204 ? 10.521 -2.701 10.803 1.00 93.62 204 VAL A C 1
ATOM 1505 O O . VAL A 1 204 ? 11.471 -2.668 10.028 1.00 93.62 204 VAL A O 1
ATOM 1508 N N . SER A 1 205 ? 9.370 -3.293 10.489 1.00 93.75 205 SER A N 1
ATOM 1509 C CA . SER A 1 205 ? 9.193 -4.041 9.238 1.00 93.75 205 SER A CA 1
ATOM 1510 C C . SER A 1 205 ? 9.240 -3.161 7.979 1.00 93.75 205 SER A C 1
ATOM 1512 O O . SER A 1 205 ? 9.761 -3.586 6.944 1.00 93.75 205 SER A O 1
ATOM 1514 N N . PHE A 1 206 ? 8.759 -1.920 8.078 1.00 93.62 206 PHE A N 1
ATOM 1515 C CA . PHE A 1 206 ? 8.872 -0.904 7.036 1.00 93.62 206 PHE A CA 1
ATOM 1516 C C . PHE A 1 206 ? 10.341 -0.571 6.751 1.00 93.62 206 PHE A C 1
ATOM 1518 O O . PHE A 1 206 ? 10.808 -0.699 5.618 1.00 93.62 206 PHE A O 1
ATOM 1525 N N . LEU A 1 207 ? 11.105 -0.230 7.792 1.00 90.69 207 LEU A N 1
ATOM 1526 C CA . LEU A 1 207 ? 12.519 0.110 7.663 1.00 90.69 207 LEU A CA 1
ATOM 1527 C C . LEU A 1 207 ? 13.370 -1.077 7.205 1.00 90.69 207 LEU A C 1
ATOM 1529 O O . LEU A 1 207 ? 14.229 -0.902 6.347 1.00 90.69 207 LEU A O 1
ATOM 1533 N N . GLU A 1 208 ? 13.124 -2.285 7.721 1.00 91.31 208 GLU A N 1
ATOM 1534 C CA . GLU A 1 208 ? 13.783 -3.514 7.254 1.00 91.31 208 GLU A CA 1
ATOM 1535 C C . GLU A 1 208 ? 13.626 -3.696 5.744 1.00 91.31 208 GLU A C 1
ATOM 1537 O O . GLU A 1 208 ? 14.587 -4.045 5.056 1.00 91.31 208 GLU A O 1
ATOM 1542 N N . THR A 1 209 ? 12.435 -3.405 5.221 1.00 91.00 209 THR A N 1
ATOM 1543 C CA . THR A 1 209 ? 12.150 -3.500 3.788 1.00 91.00 209 THR A CA 1
ATOM 1544 C C . THR A 1 209 ? 12.914 -2.443 2.997 1.00 91.00 209 THR A C 1
ATOM 1546 O O . THR A 1 209 ? 13.583 -2.784 2.023 1.00 91.00 209 THR A O 1
ATOM 1549 N N . LEU A 1 210 ? 12.905 -1.181 3.439 1.00 87.00 210 LEU A N 1
ATOM 1550 C CA . LEU A 1 210 ? 13.688 -0.119 2.793 1.00 87.00 210 LEU A CA 1
ATOM 1551 C C . LEU A 1 210 ? 15.194 -0.414 2.832 1.00 87.00 210 LEU A C 1
ATOM 1553 O O . LEU A 1 210 ? 15.906 -0.222 1.843 1.00 87.00 210 LEU A O 1
ATOM 1557 N N . TRP A 1 211 ? 15.690 -0.939 3.954 1.00 85.88 211 TRP A N 1
ATOM 1558 C CA . TRP A 1 211 ? 17.084 -1.336 4.104 1.00 85.88 211 TRP A CA 1
ATOM 1559 C C . TRP A 1 211 ? 17.468 -2.432 3.116 1.00 85.88 211 TRP A C 1
ATOM 1561 O O . TRP A 1 211 ? 18.534 -2.350 2.512 1.00 85.88 211 TRP A O 1
ATOM 1571 N N . GLN A 1 212 ? 16.610 -3.419 2.881 1.00 85.00 212 GLN A N 1
ATOM 1572 C CA . GLN A 1 212 ? 16.880 -4.460 1.888 1.00 85.00 212 GLN A CA 1
ATOM 1573 C C . GLN A 1 212 ? 16.926 -3.925 0.448 1.00 85.00 212 GLN A C 1
ATOM 1575 O O . GLN A 1 212 ? 17.598 -4.523 -0.390 1.00 85.00 212 GLN A O 1
ATOM 1580 N N . GLN A 1 213 ? 16.253 -2.808 0.156 1.00 78.62 213 GLN A N 1
ATOM 1581 C CA . GLN A 1 213 ? 16.132 -2.277 -1.205 1.00 78.62 213 GLN A CA 1
ATOM 1582 C C . GLN A 1 213 ? 17.175 -1.230 -1.593 1.00 78.62 213 GLN A C 1
ATOM 1584 O O . GLN A 1 213 ? 17.454 -1.069 -2.780 1.00 78.62 213 GLN A O 1
ATOM 1589 N N . HIS A 1 214 ? 17.771 -0.531 -0.627 1.00 76.25 214 HIS A N 1
ATOM 1590 C CA . HIS A 1 214 ? 18.624 0.623 -0.911 1.00 76.25 214 HIS A CA 1
ATOM 1591 C C . HIS A 1 214 ? 20.035 0.497 -0.323 1.00 76.25 214 HIS A C 1
ATOM 1593 O O . HIS A 1 214 ? 20.271 -0.274 0.606 1.00 76.25 214 HIS A O 1
ATOM 1599 N N . SER A 1 215 ? 20.989 1.264 -0.859 1.00 72.38 215 SER A N 1
ATOM 1600 C CA . SER A 1 215 ? 22.368 1.366 -0.354 1.00 72.38 215 SER A CA 1
ATOM 1601 C C . SER A 1 215 ? 22.457 2.212 0.928 1.00 72.38 215 SER A C 1
ATOM 1603 O O . SER A 1 215 ? 21.525 2.945 1.255 1.00 72.38 215 SER A O 1
ATOM 1605 N N . SER A 1 216 ? 23.575 2.127 1.669 1.00 68.44 216 SER A N 1
ATOM 1606 C CA . SER A 1 216 ? 23.802 2.831 2.955 1.00 68.44 216 SER A CA 1
ATOM 1607 C C . SER A 1 216 ? 23.445 4.322 2.930 1.00 68.44 216 SER A C 1
ATOM 1609 O O . SER A 1 216 ? 22.714 4.765 3.807 1.00 68.44 216 SER A O 1
ATOM 1611 N N . GLY A 1 217 ? 23.874 5.073 1.912 1.00 66.62 217 GLY A N 1
ATOM 1612 C CA . GLY A 1 217 ? 23.628 6.522 1.841 1.00 66.62 217 GLY A CA 1
ATOM 1613 C C . GLY A 1 217 ? 22.156 6.909 1.650 1.00 66.62 217 GLY A C 1
ATOM 1614 O O . GLY A 1 217 ? 21.691 7.886 2.225 1.00 66.62 217 GLY A O 1
ATOM 1615 N N . VAL A 1 218 ? 21.386 6.114 0.902 1.00 69.75 218 VAL A N 1
ATOM 1616 C CA . VAL A 1 218 ? 19.938 6.343 0.719 1.00 69.75 218 VAL A CA 1
ATOM 1617 C C . VAL A 1 218 ? 19.169 6.030 2.007 1.00 69.75 218 VAL A C 1
ATOM 1619 O O . VAL A 1 218 ? 18.170 6.666 2.327 1.00 69.75 218 VAL A O 1
ATOM 1622 N N . ARG A 1 219 ? 19.668 5.074 2.795 1.00 76.81 219 ARG A N 1
ATOM 1623 C CA . ARG A 1 219 ? 19.070 4.689 4.077 1.00 76.81 219 ARG A CA 1
ATOM 1624 C C . ARG A 1 219 ? 19.194 5.784 5.138 1.00 76.81 219 ARG A C 1
ATOM 1626 O O . ARG A 1 219 ? 18.279 5.941 5.940 1.00 76.81 219 ARG A O 1
ATOM 1633 N N . GLU A 1 220 ? 20.300 6.525 5.150 1.00 74.25 220 GLU A N 1
ATOM 1634 C CA . GLU A 1 220 ? 20.500 7.662 6.062 1.00 74.25 220 GLU A CA 1
ATOM 1635 C C . GLU A 1 220 ? 19.516 8.798 5.761 1.00 74.25 220 GLU A C 1
ATOM 1637 O O . GLU A 1 220 ? 18.901 9.324 6.685 1.00 74.25 220 GLU A O 1
ATOM 1642 N N . GLN A 1 221 ? 19.255 9.072 4.478 1.00 71.00 221 GLN A N 1
ATOM 1643 C CA . GLN A 1 221 ? 18.253 10.060 4.061 1.00 71.00 221 GLN A CA 1
ATOM 1644 C C . GLN A 1 221 ? 16.845 9.706 4.561 1.00 71.00 221 GLN A C 1
ATOM 1646 O O . GLN A 1 221 ? 16.153 10.576 5.081 1.00 71.00 221 GLN A O 1
ATOM 1651 N N . TYR A 1 222 ? 16.436 8.430 4.491 1.00 68.62 222 TYR A N 1
ATOM 1652 C CA . TYR A 1 222 ? 15.141 8.000 5.041 1.00 68.62 222 TYR A CA 1
ATOM 1653 C C . TYR A 1 222 ? 15.032 8.248 6.544 1.00 68.62 222 TYR A C 1
ATOM 1655 O O . TYR A 1 222 ? 14.002 8.719 7.027 1.00 68.62 222 TYR A O 1
ATOM 1663 N N . LEU A 1 223 ? 16.085 7.914 7.294 1.00 71.69 223 LEU A N 1
ATOM 1664 C CA . LEU A 1 223 ? 16.102 8.131 8.738 1.00 71.69 223 LEU A CA 1
ATOM 1665 C C . LEU A 1 223 ? 16.026 9.619 9.074 1.00 71.69 223 LEU A C 1
ATOM 1667 O O . LEU A 1 223 ? 15.344 9.981 10.031 1.00 71.69 223 LEU A O 1
ATOM 1671 N N . ASP A 1 224 ? 16.690 10.467 8.294 1.00 76.62 224 ASP A N 1
ATOM 1672 C CA . ASP A 1 224 ? 16.656 11.910 8.492 1.00 76.62 224 ASP A CA 1
ATOM 1673 C C . ASP A 1 224 ? 15.279 12.503 8.172 1.00 76.62 224 ASP A C 1
ATOM 1675 O O . ASP A 1 224 ? 14.786 13.291 8.978 1.00 76.62 224 ASP A O 1
ATOM 1679 N N . SER A 1 225 ? 14.602 12.081 7.097 1.00 69.81 225 SER A N 1
ATOM 1680 C CA . SER A 1 225 ? 13.214 12.498 6.818 1.00 69.81 225 SER A CA 1
ATOM 1681 C C . SER A 1 225 ? 12.257 12.063 7.934 1.00 69.81 225 SER A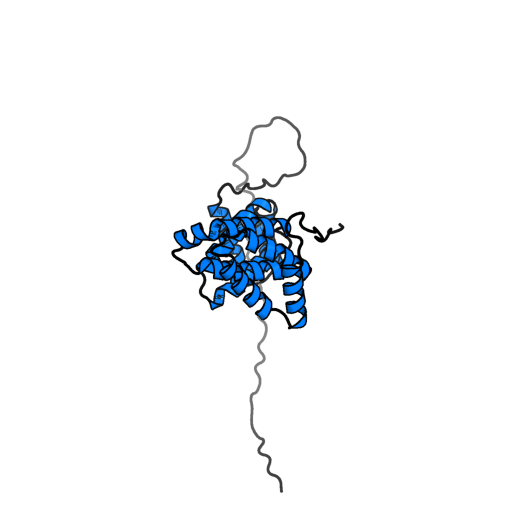 C 1
ATOM 1683 O O . SER A 1 225 ? 11.509 12.878 8.476 1.00 69.81 225 SER A O 1
ATOM 1685 N N . LEU A 1 226 ? 12.351 10.805 8.386 1.00 68.62 226 LEU A N 1
ATOM 1686 C CA . LEU A 1 226 ? 11.524 10.295 9.487 1.00 68.62 226 LEU A CA 1
ATOM 1687 C C . LEU A 1 226 ? 11.737 11.068 10.798 1.00 68.62 226 LEU A C 1
ATOM 1689 O O . LEU A 1 226 ? 10.784 11.271 11.554 1.00 68.62 226 LEU A O 1
ATOM 1693 N N . ARG A 1 227 ? 12.975 11.493 11.077 1.00 73.69 227 ARG A N 1
ATOM 1694 C CA . ARG A 1 227 ? 13.336 12.247 12.288 1.00 73.69 227 ARG A CA 1
ATOM 1695 C C . ARG A 1 227 ? 12.953 13.722 12.217 1.00 73.69 227 ARG A C 1
ATOM 1697 O O . ARG A 1 227 ? 12.561 14.277 13.239 1.00 73.69 227 ARG A O 1
ATOM 1704 N N . ASN A 1 228 ? 13.099 14.346 11.050 1.00 64.19 228 ASN A N 1
ATOM 1705 C CA . ASN A 1 228 ? 13.024 15.800 10.894 1.00 64.19 228 ASN A CA 1
ATOM 1706 C C . ASN A 1 228 ? 11.699 16.304 10.312 1.00 64.19 228 ASN A C 1
ATOM 1708 O O . ASN A 1 228 ? 11.506 17.518 10.253 1.00 64.19 228 ASN A O 1
ATOM 1712 N N . ALA A 1 229 ? 10.778 15.424 9.905 1.00 53.53 229 ALA A N 1
ATOM 1713 C CA . ALA A 1 229 ? 9.470 15.872 9.443 1.00 53.53 229 ALA A CA 1
ATOM 1714 C C . ALA A 1 229 ? 8.745 16.686 10.547 1.00 53.53 229 ALA A C 1
ATOM 1716 O O . ALA A 1 229 ? 8.783 16.320 11.733 1.00 53.53 229 ALA A O 1
ATOM 1717 N N . PRO A 1 230 ? 8.101 17.813 10.204 1.00 49.72 230 PRO A N 1
ATOM 1718 C CA . PRO A 1 230 ? 7.397 18.628 11.182 1.00 49.72 230 PRO A CA 1
ATOM 1719 C C . PRO A 1 230 ? 6.295 17.798 11.848 1.00 49.72 230 PRO A C 1
ATOM 1721 O O . PRO A 1 230 ? 5.499 17.125 11.195 1.00 49.72 230 PRO A O 1
ATOM 1724 N N . SER A 1 231 ? 6.258 17.813 13.179 1.00 45.75 231 SER A N 1
ATOM 1725 C CA . SER A 1 231 ? 5.177 17.208 13.952 1.00 45.75 231 SER A CA 1
ATOM 1726 C C . SER A 1 231 ? 3.893 18.016 13.745 1.00 45.75 231 SER A C 1
ATOM 1728 O O . SER A 1 231 ? 3.633 18.966 14.479 1.00 45.75 231 SER A O 1
ATOM 1730 N N . GLY A 1 232 ? 3.112 17.621 12.741 1.00 49.53 232 GLY A N 1
ATOM 1731 C CA . GLY A 1 232 ? 1.796 18.170 12.435 1.00 49.53 232 GLY A CA 1
ATOM 1732 C C . GLY A 1 232 ? 1.810 19.260 11.363 1.00 49.53 232 GLY A C 1
ATOM 1733 O O . GLY A 1 232 ? 2.355 20.339 11.568 1.00 49.53 232 GLY A O 1
ATOM 1734 N N . GLY A 1 233 ? 1.109 18.992 10.257 1.00 44.62 233 GLY A N 1
ATOM 1735 C CA . GLY A 1 233 ? 0.641 20.012 9.317 1.00 44.62 233 GLY A CA 1
ATOM 1736 C C . GLY A 1 233 ? 1.267 19.945 7.923 1.00 44.62 233 GLY A C 1
ATOM 1737 O O . GLY A 1 233 ? 2.425 20.295 7.752 1.00 44.62 233 GLY A O 1
ATOM 1738 N N . ALA A 1 234 ? 0.415 19.594 6.953 1.00 38.78 234 ALA A N 1
ATOM 1739 C CA . ALA A 1 234 ? 0.581 19.669 5.499 1.00 38.78 234 ALA A CA 1
ATOM 1740 C C . ALA A 1 234 ? 1.631 18.735 4.861 1.00 38.78 234 ALA A C 1
ATOM 1742 O O . ALA A 1 234 ? 2.835 18.903 5.017 1.00 38.78 234 ALA A O 1
ATOM 1743 N N . LEU A 1 235 ? 1.126 17.785 4.064 1.00 39.91 235 LEU A N 1
ATOM 1744 C CA . LEU A 1 235 ? 1.901 17.025 3.083 1.00 39.91 235 LEU A CA 1
ATOM 1745 C C . LEU A 1 235 ? 2.596 18.021 2.133 1.00 39.91 235 LEU A C 1
ATOM 1747 O O . LEU A 1 235 ? 1.890 18.812 1.498 1.00 39.91 235 LEU A O 1
ATOM 1751 N N . PRO A 1 236 ? 3.933 18.012 1.993 1.00 39.91 236 PRO A N 1
ATOM 1752 C CA . PRO A 1 236 ? 4.582 18.701 0.889 1.00 39.91 236 PRO A CA 1
ATOM 1753 C C . PRO A 1 236 ? 4.235 17.944 -0.399 1.00 39.91 236 PRO A C 1
ATOM 1755 O O . PRO A 1 236 ? 4.853 16.948 -0.754 1.00 39.91 236 PRO A O 1
ATOM 1758 N N . LEU A 1 237 ? 3.183 18.388 -1.087 1.00 40.06 237 LEU A N 1
ATOM 1759 C CA . LEU A 1 237 ? 2.821 17.896 -2.412 1.00 40.06 237 LEU A CA 1
ATOM 1760 C C . LEU A 1 237 ? 3.838 18.425 -3.430 1.00 40.06 237 LEU A C 1
ATOM 1762 O O . LEU A 1 237 ? 3.577 19.399 -4.126 1.00 40.06 237 LEU A O 1
ATOM 1766 N N . HIS A 1 238 ? 4.989 17.770 -3.549 1.00 40.97 238 HIS A N 1
ATOM 1767 C CA . HIS A 1 238 ? 5.753 17.791 -4.796 1.00 40.97 238 HIS A CA 1
ATOM 1768 C C . HIS A 1 238 ? 5.421 16.530 -5.596 1.00 40.97 238 HIS A C 1
ATOM 1770 O O . HIS A 1 238 ? 6.273 15.709 -5.916 1.00 40.97 238 HIS A O 1
ATOM 1776 N N . CYS A 1 239 ? 4.133 16.367 -5.909 1.00 35.50 239 CYS A N 1
ATOM 1777 C CA . CYS A 1 239 ? 3.709 15.409 -6.917 1.00 35.50 239 CYS A CA 1
ATOM 1778 C C . CYS A 1 239 ? 3.869 16.054 -8.293 1.00 35.50 239 CYS A C 1
ATOM 1780 O O . CYS A 1 239 ? 3.502 17.206 -8.501 1.00 35.50 239 CYS A O 1
ATOM 1782 N N . ARG A 1 240 ? 4.451 15.278 -9.203 1.00 36.47 240 ARG A N 1
ATOM 1783 C CA . ARG A 1 240 ? 4.659 15.568 -10.618 1.00 36.47 240 ARG A CA 1
ATOM 1784 C C . ARG A 1 240 ? 3.394 16.185 -11.234 1.00 36.47 240 ARG A C 1
ATOM 1786 O O . ARG A 1 240 ? 2.405 15.484 -11.431 1.00 36.47 240 ARG A O 1
ATOM 1793 N N . GLU A 1 241 ? 3.427 17.480 -11.539 1.00 33.12 241 GLU A N 1
ATOM 1794 C CA . GLU A 1 241 ? 2.513 18.056 -12.523 1.00 33.12 241 GLU A CA 1
ATOM 1795 C C . GLU A 1 241 ? 2.901 17.424 -13.864 1.00 33.12 241 GLU A C 1
ATOM 1797 O O . GLU A 1 241 ? 3.979 17.670 -14.404 1.00 33.12 241 GLU A O 1
ATOM 1802 N N . ASN A 1 242 ? 2.080 16.489 -14.341 1.00 35.75 242 ASN A N 1
ATOM 1803 C CA . ASN A 1 242 ? 2.172 16.025 -15.715 1.00 35.75 242 ASN A CA 1
ATOM 1804 C C . ASN A 1 242 ? 1.628 17.155 -16.592 1.00 35.75 242 ASN A C 1
ATOM 1806 O O . ASN A 1 242 ? 0.416 17.276 -16.763 1.00 35.75 242 ASN A O 1
ATOM 1810 N N . ASP A 1 243 ? 2.531 17.989 -17.104 1.00 33.44 243 ASP A N 1
ATOM 1811 C CA . ASP A 1 243 ? 2.230 18.852 -18.239 1.00 33.44 243 ASP A CA 1
ATOM 1812 C C . ASP A 1 243 ? 1.856 17.980 -19.449 1.00 33.44 243 ASP A C 1
ATOM 1814 O O . ASP A 1 243 ? 2.503 16.966 -19.734 1.00 33.44 243 ASP A O 1
ATOM 1818 N N . ALA A 1 244 ? 0.756 18.382 -20.083 1.00 35.62 244 ALA A N 1
ATOM 1819 C CA . ALA A 1 244 ? 0.130 17.786 -21.259 1.00 35.62 244 ALA A CA 1
ATOM 1820 C C . ALA A 1 244 ? 1.007 17.813 -22.524 1.00 35.62 244 ALA A C 1
ATOM 1822 O O . ALA A 1 244 ? 1.887 18.698 -22.637 1.00 35.62 244 ALA A O 1
#

pLDDT: mean 74.45, std 24.7, range [30.5, 97.19]

Radius of gyration: 27.02 Å; chains: 1; bounding box: 98×57×69 Å

Organism: NCBI:txid2690220